Protein AF-A0A2E5VZW1-F1 (afdb_monomer_lite)

Sequence (247 aa):
MDTDFVSDLVRKLRDDPTNTVNVLKLCDALDRDLTTDEVLDSYLNSCMKNSSEDLRRTSMNGLSALGIPLVYKGVKFKSMMHAFQAQKLRYTDKFNGKEDELPNAMGTFANVDLDVVNHRGRTLSGVDIVKWDADKLAIMEDIMAELIFSNKSVYDKLLAAPDDLIEDLIQAPFWGLPENNMGILWTRYRNKITSNDLDMTWTADDWTTDDFMNVLTAATDSSHADAGDDFVGNARSKRLRSSRSSQ

Secondary structure (DSSP, 8-state):
--HHHHHHHHHHHHH-TT-HHHHHHHHHHHHH----HHHHHHHHHHHTTT--S---BTGGGT--TTT--EEETTEEESSHHHHHHHHGGGGBTTTTT-GGGHHHHHGGGTTS-HHHHHHHHHH-TTB-HHHHHHHHHHHHHHHHHHHHHH-HHHHHHHHHS-SS-B--S--STTTSTTT-HHHHHHHHHHHHHHTT-S-----TTS--HHHHHHHHHHHHHTTS-----------------------

Radius of gyration: 22.01 Å; chains: 1; bounding box: 44×48×78 Å

Structure (mmCIF, N/CA/C/O backbone):
data_AF-A0A2E5VZW1-F1
#
_entry.id   AF-A0A2E5VZW1-F1
#
loop_
_atom_site.group_PDB
_atom_site.id
_atom_site.type_symbol
_atom_site.label_atom_id
_atom_site.label_alt_id
_atom_site.label_comp_id
_atom_site.label_asym_id
_atom_site.label_entity_id
_atom_site.label_seq_id
_atom_site.pdbx_PDB_ins_code
_atom_site.Cartn_x
_atom_site.Cartn_y
_atom_site.Cartn_z
_atom_site.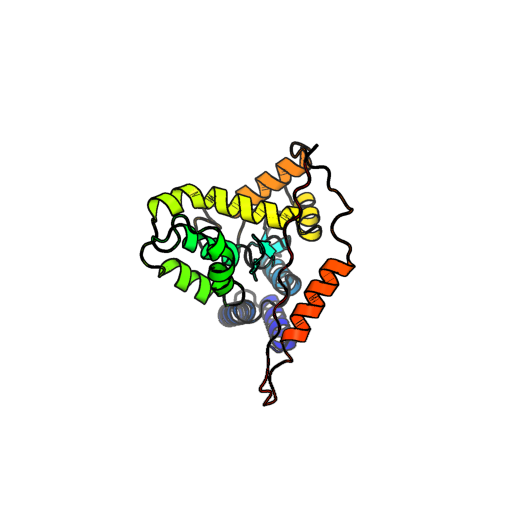occupancy
_atom_site.B_iso_or_equiv
_atom_site.auth_seq_id
_atom_site.auth_comp_id
_atom_site.auth_asym_id
_atom_site.auth_atom_id
_atom_site.pdbx_PDB_model_num
ATOM 1 N N . MET A 1 1 ? -10.855 -18.481 -9.597 1.00 50.50 1 MET A N 1
ATOM 2 C CA . MET A 1 1 ? -11.606 -18.311 -10.863 1.00 50.50 1 MET A CA 1
ATOM 3 C C . MET A 1 1 ? -10.907 -19.150 -11.937 1.00 50.50 1 MET A C 1
ATOM 5 O O . MET A 1 1 ? -9.870 -19.726 -11.633 1.00 50.50 1 MET A O 1
ATOM 9 N N . ASP A 1 2 ? -11.474 -19.314 -13.134 1.00 55.62 2 ASP A N 1
ATOM 10 C CA . ASP A 1 2 ? -10.856 -20.119 -14.201 1.00 55.62 2 ASP A CA 1
ATOM 11 C C . ASP A 1 2 ? -9.650 -19.353 -14.783 1.00 55.62 2 ASP A C 1
ATOM 13 O O . ASP A 1 2 ? -9.830 -18.287 -15.373 1.00 55.62 2 ASP A O 1
ATOM 17 N N . THR A 1 3 ? -8.416 -19.829 -14.588 1.00 54.22 3 THR A N 1
ATOM 18 C CA . THR A 1 3 ? -7.184 -19.179 -15.096 1.00 54.22 3 THR A CA 1
ATOM 19 C C . THR A 1 3 ? -7.207 -18.989 -16.616 1.00 54.22 3 THR A C 1
ATOM 21 O O . THR A 1 3 ? -6.586 -18.065 -17.154 1.00 54.22 3 THR A O 1
ATOM 24 N N . ASP A 1 4 ? -8.003 -19.809 -17.302 1.00 66.19 4 ASP A N 1
ATOM 25 C CA . ASP A 1 4 ? -8.245 -19.730 -18.738 1.00 66.19 4 ASP A CA 1
ATOM 26 C C . ASP A 1 4 ? -9.069 -18.488 -19.121 1.00 66.19 4 ASP A C 1
ATOM 28 O O . ASP A 1 4 ? -8.872 -17.925 -20.198 1.00 66.19 4 ASP A O 1
ATOM 32 N N . PHE A 1 5 ? -9.932 -17.987 -18.229 1.00 68.75 5 PHE A N 1
ATOM 33 C CA . PHE A 1 5 ? -10.751 -16.795 -18.473 1.00 68.75 5 PHE A CA 1
ATOM 34 C C . PHE A 1 5 ? -9.916 -15.511 -18.503 1.00 68.75 5 PHE A C 1
ATOM 36 O O . PHE A 1 5 ? -10.054 -14.702 -19.424 1.00 68.75 5 PHE A O 1
ATOM 43 N N . VAL A 1 6 ? -9.028 -15.331 -17.519 1.00 63.25 6 VAL A N 1
ATOM 44 C CA . VAL A 1 6 ? -8.150 -14.152 -17.442 1.00 63.25 6 VAL A CA 1
ATOM 45 C C . VAL A 1 6 ? -7.138 -14.175 -18.589 1.00 63.25 6 VAL A C 1
ATOM 47 O O . VAL A 1 6 ? -6.957 -13.169 -19.275 1.00 63.25 6 VAL A O 1
ATOM 50 N N . SER A 1 7 ? -6.559 -15.344 -18.876 1.00 63.00 7 SER A N 1
ATOM 51 C CA . SER A 1 7 ? -5.637 -15.535 -20.003 1.00 63.00 7 SER A CA 1
ATOM 52 C C . SER A 1 7 ? -6.294 -15.216 -21.354 1.00 63.00 7 SER A C 1
ATOM 54 O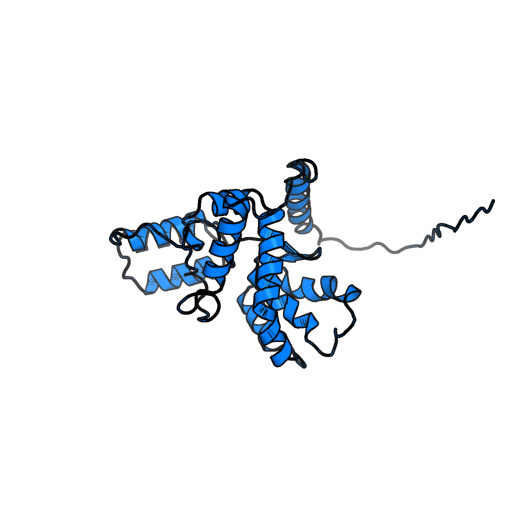 O . SER A 1 7 ? -5.688 -14.564 -22.210 1.00 63.00 7 SER A O 1
ATOM 56 N N . ASP A 1 8 ? -7.555 -15.612 -21.548 1.00 70.94 8 ASP A N 1
ATOM 57 C CA . ASP A 1 8 ? -8.307 -15.319 -22.770 1.00 70.94 8 ASP A CA 1
ATOM 58 C C . ASP A 1 8 ? -8.684 -13.830 -22.894 1.00 70.94 8 ASP A C 1
ATOM 60 O O . ASP A 1 8 ? -8.655 -13.273 -23.994 1.00 70.94 8 ASP A O 1
ATOM 64 N N . LEU A 1 9 ? -8.970 -13.153 -21.777 1.00 69.75 9 LEU A N 1
ATOM 65 C CA . LEU A 1 9 ? -9.183 -11.700 -21.728 1.00 69.75 9 LEU A CA 1
ATOM 66 C C . LEU A 1 9 ? -7.918 -10.917 -22.085 1.00 69.75 9 LEU A C 1
ATOM 68 O O . LEU A 1 9 ? -7.981 -10.014 -22.921 1.00 69.75 9 LEU A O 1
ATOM 72 N N . VAL A 1 10 ? -6.770 -11.297 -21.518 1.00 65.06 10 VAL A N 1
ATOM 73 C CA . VAL A 1 10 ? -5.467 -10.693 -21.843 1.00 65.06 10 VAL A CA 1
ATOM 74 C C . VAL A 1 10 ? -5.131 -10.895 -23.320 1.00 65.06 10 VAL A C 1
ATOM 76 O O . VAL A 1 10 ? -4.687 -9.960 -23.986 1.00 65.06 10 VAL A O 1
ATOM 79 N N . ARG A 1 11 ? -5.398 -12.084 -23.876 1.00 69.06 11 ARG A N 1
ATOM 80 C CA . ARG A 1 11 ? -5.222 -12.346 -25.311 1.00 69.06 11 ARG A CA 1
ATOM 81 C C . ARG A 1 11 ? -6.113 -11.447 -26.171 1.00 69.06 11 ARG A C 1
ATOM 83 O O . ARG A 1 11 ? -5.619 -10.817 -27.098 1.00 69.06 11 ARG A O 1
ATOM 90 N N . LYS A 1 12 ? -7.401 -11.333 -25.839 1.00 70.06 12 LYS A N 1
ATOM 91 C CA . LYS A 1 12 ? -8.352 -10.472 -26.566 1.00 70.06 12 LYS A CA 1
ATOM 92 C C . LYS A 1 12 ? -7.969 -8.994 -26.514 1.00 70.06 12 LYS A C 1
ATOM 94 O O . LYS A 1 12 ? -8.150 -8.289 -27.499 1.00 70.06 12 LYS A O 1
ATOM 99 N N . LEU A 1 13 ? -7.429 -8.533 -25.389 1.00 64.31 13 LEU A N 1
ATOM 100 C CA . LEU A 1 13 ? -6.958 -7.157 -25.229 1.00 64.31 13 LEU A CA 1
ATOM 101 C C . LEU A 1 13 ? -5.621 -6.892 -25.922 1.00 64.31 13 LEU A C 1
ATOM 103 O O . LEU A 1 13 ? -5.369 -5.769 -26.341 1.00 64.31 13 LEU A O 1
ATOM 107 N N . ARG A 1 14 ? -4.780 -7.915 -26.103 1.00 62.56 14 ARG A N 1
ATOM 108 C CA . ARG A 1 14 ? -3.589 -7.807 -26.955 1.00 62.56 14 ARG A CA 1
ATOM 109 C C . ARG A 1 14 ? -3.968 -7.548 -28.416 1.00 62.56 14 ARG A C 1
ATOM 111 O O . ARG A 1 14 ? -3.271 -6.791 -29.086 1.00 62.56 14 ARG A O 1
ATOM 118 N N . ASP A 1 15 ? -5.039 -8.181 -28.888 1.00 70.94 15 ASP A N 1
ATOM 119 C CA . ASP A 1 15 ? -5.503 -8.058 -30.273 1.00 70.94 15 ASP A CA 1
ATOM 120 C C . ASP A 1 15 ? -6.324 -6.773 -30.503 1.00 70.94 15 ASP A C 1
ATOM 122 O O . ASP A 1 15 ? -6.266 -6.194 -31.588 1.00 70.94 15 ASP A O 1
ATOM 126 N N . ASP A 1 16 ? -7.048 -6.293 -29.484 1.00 68.94 16 ASP A N 1
ATOM 127 C CA . ASP A 1 16 ? -7.774 -5.015 -29.493 1.00 68.94 16 ASP A CA 1
ATOM 128 C C . ASP A 1 16 ? -7.693 -4.312 -28.118 1.00 68.94 16 ASP A C 1
ATOM 130 O O . ASP A 1 16 ? -8.578 -4.475 -27.266 1.00 68.94 16 ASP A O 1
ATOM 134 N N . PRO A 1 17 ? -6.648 -3.495 -27.891 1.00 57.81 17 PRO A N 1
ATOM 135 C CA . PRO A 1 17 ? -6.415 -2.827 -26.608 1.00 57.81 17 PRO A CA 1
ATOM 136 C C . PRO A 1 17 ? -7.410 -1.698 -26.318 1.00 57.81 17 PRO A C 1
ATOM 138 O O . PRO A 1 17 ? -7.450 -1.182 -25.204 1.00 57.81 17 PRO A O 1
ATOM 141 N N . THR A 1 18 ? -8.227 -1.301 -27.299 1.00 68.25 18 THR A N 1
ATOM 142 C CA . THR A 1 18 ? -9.236 -0.242 -27.134 1.00 68.25 18 THR A CA 1
ATOM 143 C C . THR A 1 18 ? -10.599 -0.774 -26.696 1.00 68.25 18 THR A C 1
ATOM 145 O O . THR A 1 18 ? -11.519 0.004 -26.425 1.00 68.25 18 THR A O 1
ATOM 148 N N . ASN A 1 19 ? -10.736 -2.098 -26.585 1.00 75.19 19 ASN A N 1
ATOM 149 C CA . ASN A 1 19 ? -11.983 -2.756 -26.235 1.00 75.19 19 ASN A CA 1
ATOM 150 C C . ASN A 1 19 ? -12.329 -2.567 -24.751 1.00 75.19 19 ASN A C 1
ATOM 152 O O . ASN A 1 19 ? -12.078 -3.425 -23.904 1.00 75.19 19 ASN A O 1
ATOM 156 N N . THR A 1 20 ? -12.954 -1.434 -24.446 1.00 59.31 20 THR A N 1
ATOM 157 C CA . THR A 1 20 ? -13.357 -1.018 -23.094 1.00 59.31 20 THR A CA 1
ATOM 158 C C . THR A 1 20 ? -14.187 -2.064 -22.350 1.00 59.31 20 THR A C 1
ATOM 160 O O . THR A 1 20 ? -14.055 -2.186 -21.137 1.00 59.31 20 THR A O 1
ATOM 163 N N . VAL A 1 21 ? -14.985 -2.879 -23.048 1.00 73.62 21 VAL A N 1
ATOM 164 C CA . VAL A 1 21 ? -15.754 -3.972 -22.426 1.00 73.62 21 VAL A CA 1
ATOM 165 C C . VAL A 1 21 ? -14.834 -5.068 -21.887 1.00 73.62 21 VAL A C 1
ATOM 167 O O . VAL A 1 21 ? -15.067 -5.579 -20.794 1.00 73.62 21 VAL A O 1
ATOM 170 N N . ASN A 1 22 ? -13.793 -5.436 -22.632 1.00 69.69 22 ASN A N 1
ATOM 171 C CA . ASN A 1 22 ? -12.822 -6.427 -22.177 1.00 69.69 22 ASN A CA 1
ATOM 172 C C . ASN A 1 22 ? -11.879 -5.843 -21.118 1.00 69.69 22 ASN A C 1
ATOM 174 O O . ASN A 1 22 ? -11.547 -6.554 -20.177 1.00 69.69 22 ASN A O 1
ATOM 178 N N . VAL A 1 23 ? -11.525 -4.554 -21.207 1.00 63.41 23 VAL A N 1
ATOM 179 C CA . VAL A 1 23 ? -10.736 -3.863 -20.170 1.00 63.41 23 VAL A CA 1
ATOM 180 C C . VAL A 1 23 ? -11.476 -3.907 -18.836 1.00 63.41 23 VAL A C 1
ATOM 182 O O . VAL A 1 23 ? -10.915 -4.355 -17.844 1.00 63.41 23 VAL A O 1
ATOM 185 N N . LEU A 1 24 ? -12.760 -3.535 -18.824 1.00 67.31 24 LEU A N 1
ATOM 186 C CA . LEU A 1 24 ? -13.580 -3.565 -17.611 1.00 67.31 24 LEU A CA 1
ATOM 187 C C . LEU A 1 24 ? -13.738 -4.983 -17.055 1.00 67.31 24 LEU A C 1
ATOM 189 O O . LEU A 1 24 ? -13.659 -5.173 -15.850 1.00 67.31 24 LEU A O 1
ATOM 193 N N . LYS A 1 25 ? -13.902 -5.994 -17.918 1.00 69.62 25 LYS A N 1
ATOM 194 C CA . LYS A 1 25 ? -13.962 -7.401 -17.488 1.00 69.62 25 LYS A CA 1
ATOM 195 C C . LYS A 1 25 ? -12.641 -7.910 -16.916 1.00 69.62 25 LYS A C 1
ATOM 197 O O . LYS A 1 25 ? -12.675 -8.762 -16.036 1.00 69.62 25 LYS A O 1
ATOM 202 N N . LEU A 1 26 ? -11.507 -7.426 -17.423 1.00 65.31 26 LEU A N 1
ATOM 203 C CA . LEU A 1 26 ? -10.194 -7.755 -16.884 1.00 65.31 26 LEU A CA 1
ATOM 204 C C . LEU A 1 26 ? -9.975 -7.062 -15.535 1.00 65.31 26 LEU A C 1
ATOM 206 O O . LEU A 1 26 ? -9.545 -7.729 -14.605 1.00 65.31 26 LEU A O 1
ATOM 210 N N . CYS A 1 27 ? -10.331 -5.780 -15.401 1.00 59.44 27 CYS A N 1
ATOM 211 C CA . CYS A 1 27 ? -10.309 -5.073 -14.116 1.00 59.44 27 CYS A CA 1
ATOM 212 C C . CYS A 1 27 ? -11.179 -5.789 -13.075 1.00 59.44 27 CYS A C 1
ATOM 214 O O . CYS A 1 27 ? -10.674 -6.166 -12.028 1.00 59.44 27 CYS A O 1
ATOM 216 N N . ASP A 1 28 ? -12.430 -6.112 -13.415 1.00 64.69 28 ASP A N 1
ATOM 217 C CA . ASP A 1 28 ? -13.337 -6.876 -12.551 1.00 64.69 28 ASP A CA 1
ATOM 218 C C . ASP A 1 28 ? -12.788 -8.261 -12.167 1.00 64.69 28 ASP A C 1
ATOM 220 O O . ASP A 1 28 ? -13.121 -8.785 -11.105 1.00 64.69 28 ASP A O 1
ATOM 224 N N . ALA A 1 29 ? -12.013 -8.898 -13.050 1.00 63.50 29 ALA A N 1
ATOM 225 C CA . ALA A 1 29 ? -11.412 -10.200 -12.787 1.00 63.50 29 ALA A CA 1
ATOM 226 C C . ALA A 1 29 ? -10.175 -10.084 -11.884 1.00 63.50 29 ALA A C 1
ATOM 228 O O . ALA A 1 29 ? -10.050 -10.871 -10.952 1.00 63.50 29 ALA A O 1
ATOM 229 N N . LEU A 1 30 ? -9.319 -9.085 -12.117 1.00 60.91 30 LEU A N 1
ATOM 230 C CA . LEU A 1 30 ? -8.147 -8.768 -11.292 1.00 60.91 30 LEU A CA 1
ATOM 231 C C . LEU A 1 30 ? -8.543 -8.274 -9.892 1.00 60.91 30 LEU A C 1
ATOM 233 O O . LEU A 1 30 ? -7.876 -8.595 -8.914 1.00 60.91 30 LEU A O 1
ATOM 237 N N . ASP A 1 31 ? -9.657 -7.548 -9.781 1.00 56.41 31 ASP A N 1
ATOM 238 C CA . ASP A 1 31 ? -10.210 -7.102 -8.498 1.00 56.41 31 ASP A CA 1
ATOM 239 C C . ASP A 1 31 ? -10.777 -8.274 -7.676 1.00 56.41 31 ASP A C 1
ATOM 241 O O . ASP A 1 31 ? -10.814 -8.217 -6.446 1.00 56.41 31 ASP A O 1
ATOM 245 N N . ARG A 1 32 ? -11.222 -9.353 -8.340 1.00 59.75 32 ARG A N 1
ATOM 246 C CA . ARG A 1 32 ? -11.810 -10.543 -7.694 1.00 59.75 32 ARG A CA 1
ATOM 247 C C . ARG A 1 32 ? -10.816 -11.666 -7.438 1.00 59.75 32 ARG A C 1
ATOM 249 O O . ARG A 1 32 ? -11.043 -12.463 -6.531 1.00 59.75 32 ARG A O 1
ATOM 256 N N . ASP A 1 33 ? -9.768 -11.764 -8.243 1.00 57.66 33 ASP A N 1
ATOM 257 C CA . ASP A 1 33 ? -8.736 -12.783 -8.130 1.00 57.66 33 ASP A CA 1
ATOM 258 C C . ASP A 1 33 ? -7.388 -12.057 -8.131 1.00 57.66 33 ASP A C 1
ATOM 260 O O . ASP A 1 33 ? -6.914 -11.582 -9.161 1.00 57.66 33 ASP A O 1
ATOM 264 N N . LEU A 1 34 ? -6.755 -11.979 -6.956 1.00 52.81 34 LEU A N 1
ATOM 265 C CA . LEU A 1 34 ? -5.355 -11.564 -6.782 1.00 52.81 34 LEU A CA 1
ATOM 266 C C . LEU A 1 34 ? -4.410 -12.626 -7.389 1.00 52.81 34 LEU A C 1
ATOM 268 O O . LEU A 1 34 ? -3.463 -13.085 -6.751 1.00 52.81 34 LEU A O 1
ATOM 272 N N . THR A 1 35 ? -4.695 -13.104 -8.599 1.00 46.56 35 THR A N 1
ATOM 273 C CA . THR A 1 35 ? -3.905 -14.117 -9.290 1.00 46.56 35 THR A CA 1
ATOM 274 C C . THR A 1 35 ? -2.766 -13.441 -10.036 1.00 46.56 35 THR A C 1
ATOM 276 O O . THR A 1 35 ? -2.914 -13.024 -11.181 1.00 46.56 35 THR A O 1
ATOM 279 N N . THR A 1 36 ? -1.639 -13.388 -9.321 1.00 54.44 36 THR A N 1
ATOM 280 C CA . THR A 1 36 ? -0.238 -13.258 -9.758 1.00 54.44 36 THR A CA 1
ATOM 281 C C . THR A 1 36 ? 0.134 -12.041 -10.605 1.00 54.44 36 THR A C 1
ATOM 283 O O . THR A 1 36 ? -0.356 -11.867 -11.720 1.00 54.44 36 THR A O 1
ATOM 286 N N . ASP A 1 37 ? 1.123 -11.291 -10.100 1.00 54.91 37 ASP A N 1
ATOM 287 C CA . ASP A 1 37 ? 1.824 -10.186 -10.772 1.00 54.91 37 ASP A CA 1
ATOM 288 C C . ASP A 1 37 ? 2.086 -10.462 -12.266 1.00 54.91 37 ASP A C 1
ATOM 290 O O . ASP A 1 37 ? 1.849 -9.590 -13.090 1.00 54.91 37 ASP A O 1
ATOM 294 N N . GLU A 1 38 ? 2.445 -11.692 -12.659 1.00 56.56 38 GLU A N 1
ATOM 295 C CA . GLU A 1 38 ? 2.767 -12.048 -14.053 1.00 56.56 38 GLU A CA 1
ATOM 296 C C . GLU A 1 38 ? 1.653 -11.756 -15.074 1.00 56.56 38 GLU A C 1
ATOM 298 O O . GLU A 1 38 ? 1.931 -11.345 -16.206 1.00 56.56 38 GLU A O 1
ATOM 303 N N . VAL A 1 39 ? 0.385 -11.965 -14.711 1.00 56.69 39 VAL A N 1
ATOM 304 C CA . VAL A 1 39 ? -0.746 -11.755 -15.631 1.00 56.69 39 VAL A CA 1
ATOM 305 C C . VAL A 1 39 ? -1.032 -10.262 -15.792 1.00 56.69 39 VAL A C 1
ATOM 307 O O . VAL A 1 39 ? -1.275 -9.787 -16.908 1.00 56.69 39 VAL A O 1
ATOM 310 N N . LEU A 1 40 ? -0.937 -9.519 -14.688 1.00 58.16 40 LEU A N 1
ATOM 311 C CA . LEU A 1 40 ? -1.051 -8.065 -14.662 1.00 58.16 40 LEU A CA 1
ATOM 312 C C . LEU A 1 40 ? 0.103 -7.414 -15.437 1.00 58.16 40 LEU A C 1
ATOM 314 O O . LEU A 1 40 ? -0.131 -6.578 -16.311 1.00 58.16 40 LEU A O 1
ATOM 318 N N . ASP A 1 41 ? 1.326 -7.879 -15.205 1.00 60.78 41 ASP A N 1
ATOM 319 C CA . ASP A 1 41 ? 2.537 -7.441 -15.890 1.00 60.78 41 ASP A CA 1
ATOM 320 C C . ASP A 1 41 ? 2.461 -7.737 -17.388 1.00 60.78 41 ASP A C 1
ATOM 322 O O . ASP A 1 41 ? 2.786 -6.880 -18.212 1.00 60.78 41 ASP A O 1
ATOM 326 N N . SER A 1 42 ? 1.976 -8.916 -17.793 1.00 60.56 42 SER A N 1
ATOM 327 C CA . SER A 1 42 ? 1.783 -9.239 -19.213 1.00 60.56 42 SER A CA 1
ATOM 328 C C . SER A 1 42 ? 0.746 -8.329 -19.886 1.00 60.56 42 SER A C 1
ATOM 330 O O . SER A 1 42 ? 0.888 -8.027 -21.078 1.00 60.56 42 SER A O 1
ATOM 332 N N . TYR A 1 43 ? -0.301 -7.910 -19.173 1.00 58.78 43 TYR A N 1
ATOM 333 C CA . TYR A 1 43 ? -1.294 -6.972 -19.697 1.00 58.78 43 TYR A CA 1
ATOM 334 C C . TYR A 1 43 ? -0.713 -5.560 -19.832 1.00 58.78 43 TYR A C 1
ATOM 336 O O . TYR A 1 43 ? -0.758 -4.995 -20.930 1.00 58.78 43 TYR A O 1
ATOM 344 N N . LEU A 1 44 ? -0.081 -5.037 -18.775 1.00 58.50 44 LEU A N 1
ATOM 345 C CA . LEU A 1 44 ? 0.589 -3.732 -18.784 1.00 58.50 44 LEU A CA 1
ATOM 346 C C . LEU A 1 44 ? 1.636 -3.653 -19.906 1.00 58.50 44 LEU A C 1
ATOM 348 O O . LEU A 1 44 ? 1.635 -2.704 -20.692 1.00 58.50 44 LEU A O 1
ATOM 352 N N . ASN A 1 45 ? 2.442 -4.704 -20.077 1.00 61.41 45 ASN A N 1
ATOM 353 C CA . ASN A 1 45 ? 3.403 -4.826 -21.175 1.00 61.41 45 ASN A CA 1
ATOM 354 C C . ASN A 1 45 ? 2.746 -4.804 -22.567 1.00 61.41 45 ASN A C 1
ATOM 356 O O . ASN A 1 45 ? 3.332 -4.303 -23.529 1.00 61.41 45 ASN A O 1
ATOM 360 N N . SER A 1 46 ? 1.529 -5.340 -22.709 1.00 60.00 46 SER A N 1
ATOM 361 C CA . SER A 1 46 ? 0.814 -5.360 -23.991 1.00 60.00 46 SER A CA 1
ATOM 362 C C . SER A 1 46 ? 0.235 -3.995 -24.380 1.00 60.00 46 SER A C 1
ATOM 364 O O . SER A 1 46 ? 0.281 -3.637 -25.557 1.00 60.00 46 SER A O 1
ATOM 366 N N . CYS A 1 47 ? -0.221 -3.204 -23.403 1.00 51.38 47 CYS A N 1
ATOM 367 C CA . CYS A 1 47 ? -0.739 -1.849 -23.616 1.00 51.38 47 CYS A CA 1
ATOM 368 C C . CYS A 1 47 ? 0.362 -0.831 -23.965 1.00 51.38 47 CYS A C 1
ATOM 370 O O . CYS A 1 47 ? 0.081 0.202 -24.569 1.00 51.38 47 CYS A O 1
ATOM 372 N N . MET A 1 48 ? 1.614 -1.127 -23.606 1.00 56.25 48 MET A N 1
ATOM 373 C CA . MET A 1 48 ? 2.737 -0.185 -23.645 1.00 56.25 48 MET A CA 1
ATOM 374 C C . MET A 1 48 ? 3.685 -0.375 -24.839 1.00 56.25 48 MET A C 1
ATOM 376 O O . MET A 1 48 ? 4.683 0.333 -24.939 1.00 56.25 48 MET A O 1
ATOM 380 N N . LYS A 1 49 ? 3.369 -1.265 -25.796 1.00 50.66 49 LYS A N 1
ATOM 381 C CA . LYS A 1 49 ? 4.222 -1.588 -26.967 1.00 50.66 49 LYS A CA 1
ATOM 382 C C . LYS A 1 49 ? 4.634 -0.401 -27.861 1.00 50.66 49 LYS A C 1
ATOM 384 O O . LYS A 1 49 ? 5.442 -0.598 -28.762 1.00 50.66 49 LYS A O 1
ATOM 389 N N . ASN A 1 50 ? 4.124 0.807 -27.607 1.00 47.12 50 ASN A N 1
ATOM 390 C CA . ASN A 1 50 ? 4.449 2.030 -28.342 1.00 47.12 50 ASN A CA 1
ATOM 391 C C . ASN A 1 50 ? 5.029 3.172 -27.474 1.00 47.12 50 ASN A C 1
ATOM 393 O O . ASN A 1 50 ? 5.254 4.253 -28.016 1.00 47.12 50 ASN A O 1
ATOM 397 N N . SER A 1 51 ? 5.264 2.998 -26.164 1.00 47.59 51 SER A N 1
ATOM 398 C CA . SER A 1 51 ? 5.874 4.059 -25.341 1.00 47.59 51 SER A CA 1
ATOM 399 C C . SER A 1 51 ? 7.392 3.896 -25.282 1.00 47.59 51 SER A C 1
ATOM 401 O O . SER A 1 51 ? 7.898 2.943 -24.697 1.00 47.59 51 SER A O 1
ATOM 403 N N . SER A 1 52 ? 8.123 4.841 -25.867 1.00 44.72 52 SER A N 1
ATOM 404 C CA . SER A 1 52 ? 9.590 4.873 -25.921 1.00 44.72 52 SER A CA 1
ATOM 405 C C . SER A 1 52 ? 10.267 5.323 -24.616 1.00 44.72 52 SER A C 1
ATOM 407 O O . SER A 1 52 ? 11.385 5.827 -24.660 1.00 44.72 52 SER A O 1
ATOM 409 N N . GLU A 1 53 ? 9.601 5.199 -23.469 1.00 50.97 53 GLU A N 1
ATOM 410 C CA . GLU A 1 53 ? 10.188 5.491 -22.161 1.00 50.97 53 GLU A CA 1
ATOM 411 C C . GLU A 1 53 ? 10.204 4.209 -21.338 1.00 50.97 53 GLU A C 1
ATOM 413 O O . GLU A 1 53 ? 9.152 3.641 -21.035 1.00 50.97 53 GLU A O 1
ATOM 418 N N . ASP A 1 54 ? 11.414 3.755 -21.012 1.00 50.97 54 ASP A N 1
ATOM 419 C CA . ASP A 1 54 ? 11.659 2.630 -20.118 1.00 50.97 54 ASP A CA 1
ATOM 420 C C . ASP A 1 54 ? 10.803 2.759 -18.854 1.00 50.97 54 ASP A C 1
ATOM 422 O O . ASP A 1 54 ? 10.719 3.809 -18.212 1.00 50.97 54 ASP A O 1
ATOM 426 N N . LEU A 1 55 ? 10.100 1.678 -18.544 1.00 56.72 55 LEU A N 1
ATOM 427 C CA . LEU A 1 55 ? 8.914 1.677 -17.704 1.00 56.72 55 LEU A CA 1
ATOM 428 C C . LEU A 1 55 ? 9.234 1.879 -16.219 1.00 56.72 55 LEU A C 1
ATOM 430 O O . LEU A 1 55 ? 9.539 0.944 -15.487 1.00 56.72 55 LEU A O 1
ATOM 434 N N . ARG A 1 56 ? 9.102 3.125 -15.759 1.00 69.38 56 ARG A N 1
ATOM 435 C CA . ARG A 1 56 ? 9.319 3.591 -14.375 1.00 69.38 56 ARG A CA 1
ATOM 436 C C . ARG A 1 56 ? 8.192 3.224 -13.394 1.00 69.38 56 ARG A C 1
ATOM 438 O O . ARG A 1 56 ? 7.839 4.035 -12.549 1.00 69.38 56 ARG A O 1
ATOM 445 N N . ARG A 1 57 ? 7.549 2.060 -13.516 1.00 78.94 57 ARG A N 1
ATOM 446 C CA . ARG A 1 57 ? 6.285 1.757 -12.804 1.00 78.94 57 ARG A CA 1
ATOM 447 C C . ARG A 1 57 ? 6.472 0.734 -11.689 1.00 78.94 57 ARG A C 1
ATOM 449 O O . ARG A 1 57 ? 7.056 -0.318 -11.923 1.00 78.94 57 ARG A O 1
ATOM 456 N N . THR A 1 58 ? 5.964 1.009 -10.490 1.00 78.50 58 THR A N 1
ATOM 457 C CA . THR A 1 58 ? 6.070 0.098 -9.331 1.00 78.50 58 THR A CA 1
ATOM 458 C C . THR A 1 58 ? 5.380 -1.234 -9.601 1.00 78.50 58 THR A C 1
ATOM 460 O O . THR A 1 58 ? 5.936 -2.285 -9.294 1.00 78.50 58 THR A O 1
ATOM 463 N N . SER A 1 59 ? 4.208 -1.199 -10.234 1.00 76.19 59 SER A N 1
ATOM 464 C CA . SER A 1 59 ? 3.432 -2.369 -10.645 1.00 76.19 59 SER A CA 1
ATOM 465 C C . SER A 1 59 ? 4.246 -3.356 -11.471 1.00 76.19 59 SER A C 1
ATOM 467 O O . SER A 1 59 ? 4.381 -4.502 -11.072 1.00 76.19 59 SER A O 1
ATOM 469 N N . MET A 1 60 ? 4.898 -2.864 -12.522 1.00 72.62 60 MET A N 1
ATOM 470 C CA . MET A 1 60 ? 5.722 -3.660 -13.436 1.00 72.62 60 MET A CA 1
ATOM 471 C C . MET A 1 60 ? 6.990 -4.242 -12.810 1.00 72.62 60 MET A C 1
ATOM 473 O O . MET A 1 60 ? 7.599 -5.153 -13.362 1.00 72.62 60 MET A O 1
ATOM 477 N N . ASN A 1 61 ? 7.419 -3.688 -11.679 1.00 77.00 61 ASN A N 1
ATOM 478 C CA . ASN A 1 61 ? 8.523 -4.229 -10.895 1.00 77.00 61 ASN A CA 1
ATOM 479 C C . ASN A 1 61 ? 8.022 -5.221 -9.826 1.00 77.00 61 ASN A C 1
ATOM 481 O O . ASN A 1 61 ? 8.818 -5.726 -9.033 1.00 77.00 61 ASN A O 1
ATOM 485 N N . GLY A 1 62 ? 6.711 -5.486 -9.763 1.00 81.44 62 GLY A N 1
ATOM 486 C CA . GLY A 1 62 ? 6.068 -6.253 -8.700 1.00 81.44 62 GLY A CA 1
ATOM 487 C C . GLY A 1 62 ? 6.270 -5.612 -7.325 1.00 81.44 62 GLY A C 1
ATOM 488 O O . GLY A 1 62 ? 6.539 -6.325 -6.360 1.00 81.44 62 GLY A O 1
ATOM 489 N N . LEU A 1 63 ? 6.226 -4.274 -7.273 1.00 88.75 63 LEU A N 1
ATOM 490 C CA . LEU A 1 63 ? 6.381 -3.417 -6.088 1.00 88.75 63 LEU A CA 1
ATOM 491 C C . LEU A 1 63 ? 5.084 -2.665 -5.737 1.00 88.75 63 LEU A C 1
ATOM 493 O O . LEU A 1 63 ? 5.097 -1.728 -4.940 1.00 88.75 63 LEU A O 1
ATOM 497 N N . SER A 1 64 ? 3.944 -3.026 -6.330 1.00 86.44 64 SER A N 1
ATOM 498 C CA . SER A 1 64 ? 2.692 -2.329 -6.025 1.00 86.44 64 SER A CA 1
ATOM 499 C C . SER A 1 64 ? 2.247 -2.564 -4.581 1.00 86.44 64 SER A C 1
ATOM 501 O O . SER A 1 64 ? 2.168 -3.699 -4.102 1.00 86.44 64 SER A O 1
ATOM 503 N N . ALA A 1 65 ? 1.828 -1.487 -3.913 1.00 84.12 65 ALA A N 1
ATOM 504 C CA . ALA A 1 65 ? 1.268 -1.542 -2.561 1.00 84.12 65 ALA A CA 1
ATOM 505 C C . ALA A 1 65 ? -0.042 -2.339 -2.448 1.00 84.12 65 ALA A C 1
ATOM 507 O O . ALA A 1 65 ? -0.515 -2.607 -1.338 1.00 84.12 65 ALA A O 1
ATOM 508 N N . LEU A 1 66 ? -0.646 -2.683 -3.586 1.00 83.81 66 LEU A N 1
ATOM 509 C CA . LEU A 1 66 ? -1.888 -3.439 -3.672 1.00 83.81 66 LEU A CA 1
ATOM 510 C C . LEU A 1 66 ? -1.664 -4.952 -3.711 1.00 83.81 66 LEU A C 1
ATOM 512 O O . LEU A 1 66 ? -2.531 -5.680 -3.234 1.00 83.81 66 LEU A O 1
ATOM 516 N N . GLY A 1 67 ? -0.526 -5.406 -4.243 1.00 80.06 67 GLY A N 1
ATOM 517 C CA . GLY A 1 67 ? -0.303 -6.816 -4.585 1.00 80.06 67 GLY A CA 1
ATOM 518 C C . GLY A 1 67 ? 0.581 -7.593 -3.613 1.00 80.06 67 GLY A C 1
ATOM 519 O O . GLY A 1 67 ? 0.548 -8.820 -3.620 1.00 80.06 67 GLY A O 1
ATOM 520 N N . ILE A 1 68 ? 1.361 -6.912 -2.766 1.00 85.69 68 ILE A N 1
ATOM 521 C CA . ILE A 1 68 ? 2.369 -7.589 -1.943 1.00 85.69 68 ILE A CA 1
ATOM 522 C C . ILE A 1 68 ? 1.843 -7.874 -0.529 1.00 85.69 68 ILE A C 1
ATOM 524 O O . ILE A 1 68 ? 1.664 -6.925 0.245 1.00 85.69 68 ILE A O 1
ATOM 528 N N . PRO A 1 69 ? 1.645 -9.150 -0.145 1.00 88.75 69 PRO A N 1
ATOM 529 C CA . PRO A 1 69 ? 1.286 -9.503 1.220 1.00 88.75 69 PRO A CA 1
ATOM 530 C C . PRO A 1 69 ? 2.450 -9.238 2.178 1.00 88.75 69 PRO A C 1
ATOM 532 O O . PRO A 1 69 ? 3.619 -9.388 1.824 1.00 88.75 69 PRO A O 1
ATOM 535 N N . LEU A 1 70 ? 2.120 -8.890 3.419 1.00 92.69 70 LEU A N 1
ATOM 536 C CA . LEU A 1 70 ? 3.102 -8.593 4.460 1.00 92.69 70 LEU A CA 1
ATOM 537 C C . LEU A 1 70 ? 2.623 -9.049 5.834 1.00 92.69 70 LEU A C 1
ATOM 539 O O . LEU A 1 70 ? 1.421 -9.162 6.085 1.00 92.69 70 LEU A O 1
ATOM 543 N N . VAL A 1 71 ? 3.568 -9.249 6.745 1.00 92.62 71 VAL A N 1
ATOM 544 C CA . VAL A 1 71 ? 3.291 -9.319 8.179 1.00 92.62 71 VAL A CA 1
ATOM 545 C C . VAL A 1 71 ? 3.687 -7.977 8.774 1.00 92.62 71 VAL A C 1
ATOM 547 O O . VAL A 1 71 ? 4.801 -7.520 8.564 1.00 92.62 71 VAL A O 1
ATOM 550 N N . TYR A 1 72 ? 2.774 -7.332 9.491 1.00 93.25 72 TYR A N 1
ATOM 551 C CA . TYR A 1 72 ? 3.032 -6.047 10.130 1.00 93.25 72 TYR A CA 1
ATOM 552 C C . TYR A 1 72 ? 2.454 -6.055 11.542 1.00 93.25 72 TYR A C 1
ATOM 554 O O . TYR A 1 72 ? 1.272 -6.352 11.738 1.00 93.25 72 TYR A O 1
ATOM 562 N N . LYS A 1 73 ? 3.302 -5.767 12.540 1.00 89.56 73 LYS A N 1
ATOM 563 C CA . LYS A 1 73 ? 2.947 -5.802 13.974 1.00 89.56 73 LYS A CA 1
ATOM 564 C C . LYS A 1 73 ? 2.260 -7.113 14.390 1.00 89.56 73 LYS A C 1
ATOM 566 O O . LYS A 1 73 ? 1.264 -7.110 15.111 1.00 89.56 73 LYS A O 1
ATOM 571 N N . GLY A 1 74 ? 2.783 -8.238 13.895 1.00 89.25 74 GLY A N 1
ATOM 572 C CA . GLY A 1 74 ? 2.283 -9.585 14.191 1.00 89.25 74 GLY A CA 1
ATOM 573 C C . GLY A 1 74 ? 0.994 -9.985 13.463 1.00 89.25 74 GLY A C 1
ATOM 574 O O . GLY A 1 74 ? 0.471 -11.066 13.719 1.00 89.25 74 GLY A O 1
ATOM 575 N N . VAL A 1 75 ? 0.476 -9.152 12.554 1.00 92.81 75 VAL A N 1
ATOM 576 C CA . VAL A 1 75 ? -0.740 -9.437 11.778 1.00 92.81 75 VAL A CA 1
ATOM 577 C C . VAL A 1 75 ? -0.385 -9.601 10.304 1.00 92.81 75 VAL A C 1
ATOM 579 O O . VAL A 1 75 ? 0.309 -8.766 9.728 1.00 92.81 75 VAL A O 1
ATOM 582 N N . LYS A 1 76 ? -0.875 -10.674 9.677 1.00 91.44 76 LYS A N 1
ATOM 583 C CA . LYS A 1 76 ? -0.687 -10.938 8.245 1.00 91.44 76 LYS A CA 1
ATOM 584 C C . LYS A 1 76 ? -1.745 -10.201 7.431 1.00 91.44 76 LYS A C 1
ATOM 586 O O . LYS A 1 76 ? -2.928 -10.467 7.601 1.00 91.44 76 LYS A O 1
ATOM 591 N N . PHE A 1 77 ? -1.332 -9.323 6.529 1.00 93.00 77 PHE A N 1
ATOM 592 C CA . PHE A 1 77 ? -2.210 -8.557 5.648 1.00 93.00 77 PHE A CA 1
ATOM 593 C C . PHE A 1 77 ? -2.060 -9.003 4.195 1.00 93.00 77 PHE A C 1
ATOM 595 O O . PHE A 1 77 ? -0.957 -9.320 3.748 1.00 93.00 77 PHE A O 1
ATOM 602 N N . LYS A 1 78 ? -3.165 -8.956 3.440 1.00 90.31 78 LYS A N 1
ATOM 603 C CA . LYS A 1 78 ? -3.154 -9.180 1.985 1.00 90.31 78 LYS A CA 1
ATOM 604 C C . LYS A 1 78 ? -2.310 -8.154 1.224 1.00 90.31 78 LYS A C 1
ATOM 606 O O . LYS A 1 78 ? -1.736 -8.504 0.203 1.00 90.31 78 LYS A O 1
ATOM 611 N N . SER A 1 79 ? -2.238 -6.908 1.701 1.00 92.00 79 SER A N 1
ATOM 612 C CA . SER A 1 79 ? -1.392 -5.875 1.096 1.00 92.00 79 SER A CA 1
ATOM 613 C C . SER A 1 79 ? -1.033 -4.739 2.052 1.00 92.00 79 SER A C 1
ATOM 615 O O . SER A 1 79 ? -1.663 -4.585 3.106 1.00 92.00 79 SER A O 1
ATOM 617 N N . MET A 1 80 ? -0.067 -3.895 1.668 1.00 94.00 80 MET A N 1
ATOM 618 C CA . MET A 1 80 ? 0.310 -2.703 2.443 1.00 94.00 80 MET A CA 1
ATOM 619 C C . MET A 1 80 ? -0.886 -1.781 2.682 1.00 94.00 80 MET A C 1
ATOM 621 O O . MET A 1 80 ? -1.044 -1.245 3.777 1.00 94.00 80 MET A O 1
ATOM 625 N N . MET A 1 81 ? -1.791 -1.659 1.706 1.00 92.62 81 MET A N 1
ATOM 626 C CA . MET A 1 81 ? -2.997 -0.843 1.866 1.00 92.62 81 MET A CA 1
ATOM 627 C C . MET A 1 81 ? -3.971 -1.402 2.913 1.00 92.62 81 MET A C 1
ATOM 629 O O . MET A 1 81 ? -4.655 -0.619 3.577 1.00 92.62 81 MET A O 1
ATOM 633 N N . HIS A 1 82 ? -4.006 -2.723 3.125 1.00 94.75 82 HIS A N 1
ATOM 634 C CA . HIS A 1 82 ? -4.796 -3.315 4.210 1.00 94.75 82 HIS A CA 1
ATOM 635 C C . HIS A 1 82 ? -4.207 -2.941 5.572 1.00 94.75 82 HIS A C 1
ATOM 637 O O . HIS A 1 82 ? -4.931 -2.450 6.443 1.00 94.75 82 HIS A O 1
ATOM 643 N N . ALA A 1 83 ? -2.890 -3.117 5.731 1.00 96.25 83 ALA A N 1
ATOM 644 C CA . ALA A 1 83 ? -2.174 -2.732 6.945 1.00 96.25 83 ALA A CA 1
ATOM 645 C C . ALA A 1 83 ? -2.354 -1.233 7.238 1.00 96.25 83 ALA A C 1
ATOM 647 O O . ALA A 1 83 ? -2.667 -0.846 8.365 1.00 96.25 83 ALA A O 1
ATOM 648 N N . PHE A 1 84 ? -2.246 -0.401 6.202 1.00 95.75 84 PHE A N 1
ATOM 649 C CA . PHE A 1 84 ? -2.378 1.047 6.282 1.00 95.75 84 PHE A CA 1
ATOM 650 C C . PHE A 1 84 ? -3.773 1.489 6.740 1.00 95.75 84 PHE A C 1
ATOM 652 O O . PHE A 1 84 ? -3.891 2.258 7.693 1.00 95.75 84 PHE A O 1
ATOM 659 N N . GLN A 1 85 ? -4.852 0.980 6.134 1.00 94.62 85 GLN A N 1
ATOM 660 C CA . GLN A 1 85 ? -6.208 1.321 6.587 1.00 94.62 85 GLN A CA 1
ATOM 661 C C . GLN A 1 85 ? -6.475 0.828 8.013 1.00 94.62 85 GLN A C 1
ATOM 663 O O . GLN A 1 85 ? -7.153 1.514 8.778 1.00 94.62 85 GLN A O 1
ATOM 668 N N . ALA A 1 86 ? -5.913 -0.320 8.398 1.00 95.19 86 ALA A N 1
ATOM 669 C CA . ALA A 1 86 ? -6.038 -0.843 9.752 1.00 95.19 86 ALA A CA 1
ATOM 670 C C . ALA A 1 86 ? -5.364 0.065 10.803 1.00 95.19 86 ALA A C 1
ATOM 672 O O . ALA A 1 86 ? -5.842 0.134 11.936 1.00 95.19 86 ALA A O 1
ATOM 673 N N . GLN A 1 87 ? -4.320 0.828 10.438 1.00 94.94 87 GLN A N 1
ATOM 674 C CA . GLN A 1 87 ? -3.680 1.795 11.346 1.00 94.94 87 GLN A CA 1
ATOM 675 C C . GLN A 1 87 ? -4.617 2.918 11.795 1.00 94.94 87 GLN A C 1
ATOM 677 O O . GLN A 1 87 ? -4.427 3.448 12.889 1.00 94.94 87 GLN A O 1
ATOM 682 N N . LYS A 1 88 ? -5.676 3.231 11.037 1.00 93.69 88 LYS A N 1
ATOM 683 C CA . LYS A 1 88 ? -6.679 4.226 11.453 1.00 93.69 88 LYS A CA 1
ATOM 684 C C . LYS A 1 88 ? -7.349 3.891 12.781 1.00 93.69 88 LYS A C 1
ATOM 686 O O . LYS A 1 88 ? -7.800 4.804 13.465 1.00 93.69 88 LYS A O 1
ATOM 691 N N . LEU A 1 89 ? -7.380 2.616 13.182 1.00 93.19 89 LEU A N 1
ATOM 692 C CA . LEU A 1 89 ? -7.892 2.214 14.494 1.00 93.19 89 LEU A CA 1
ATOM 693 C C . LEU A 1 89 ? -7.169 2.933 15.641 1.00 93.19 89 LEU A C 1
ATOM 695 O O . LEU A 1 89 ? -7.842 3.347 16.581 1.00 93.19 89 LEU A O 1
ATOM 699 N N . ARG A 1 90 ? -5.850 3.172 15.531 1.00 91.50 90 ARG A N 1
ATOM 700 C CA . ARG A 1 90 ? -5.045 3.912 16.531 1.00 91.50 90 ARG A CA 1
ATOM 701 C C . ARG A 1 90 ? -5.558 5.323 16.799 1.00 91.50 90 ARG A C 1
ATOM 703 O O . ARG A 1 90 ? -5.334 5.871 17.872 1.00 91.50 90 ARG A O 1
ATOM 710 N N . TYR A 1 91 ? -6.217 5.902 15.805 1.00 91.50 91 TYR A N 1
ATOM 711 C CA . TYR A 1 91 ? -6.700 7.275 15.815 1.00 91.50 91 TYR A CA 1
ATOM 712 C C . TYR A 1 91 ? -8.158 7.365 16.251 1.00 91.50 91 TYR A C 1
ATOM 714 O O . TY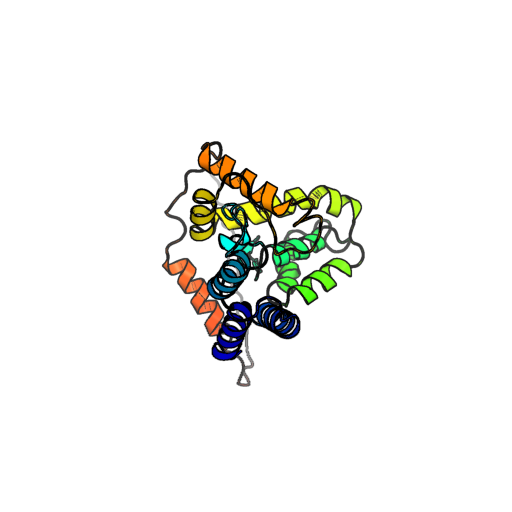R A 1 91 ? -8.703 8.461 16.293 1.00 91.50 91 TYR A O 1
ATOM 722 N N . THR A 1 92 ? -8.796 6.236 16.566 1.00 91.75 92 THR A N 1
ATOM 723 C CA . THR A 1 92 ? -10.140 6.236 17.141 1.00 91.75 92 THR A CA 1
ATOM 724 C C . THR A 1 92 ? -10.089 6.460 18.649 1.00 91.75 92 THR A C 1
ATOM 726 O O . THR A 1 92 ? -9.223 5.907 19.334 1.00 91.75 92 THR A O 1
ATOM 729 N N . ASP A 1 93 ? -11.086 7.158 19.193 1.00 86.75 93 ASP A N 1
ATOM 730 C CA . ASP A 1 93 ? -11.243 7.358 20.645 1.00 86.75 93 ASP A CA 1
ATOM 731 C C . ASP A 1 93 ? -11.190 6.043 21.445 1.00 86.75 93 ASP A C 1
ATOM 733 O O . ASP A 1 93 ? -10.723 5.998 22.582 1.00 86.75 93 ASP A O 1
ATOM 737 N N . LYS A 1 94 ? -11.648 4.943 20.833 1.00 82.31 94 LYS A N 1
ATOM 738 C CA . LYS A 1 94 ? -11.720 3.614 21.449 1.00 82.31 94 LYS A CA 1
ATOM 739 C C . LYS A 1 94 ? -10.347 3.006 21.757 1.00 82.31 94 LYS A C 1
ATOM 741 O O . LYS A 1 94 ? -10.246 2.229 22.707 1.00 82.31 94 LYS A O 1
ATOM 746 N N . PHE A 1 95 ? -9.330 3.313 20.955 1.00 78.31 95 PHE A N 1
ATOM 747 C CA . PHE A 1 95 ? -8.003 2.688 21.034 1.00 78.31 95 PHE A CA 1
ATOM 748 C C . PHE A 1 95 ? -6.902 3.644 21.495 1.00 78.31 95 PHE A C 1
ATOM 750 O O . PHE A 1 95 ? -5.748 3.231 21.611 1.00 78.31 95 PHE A O 1
ATOM 757 N N . ASN A 1 96 ? -7.247 4.891 21.821 1.00 70.69 96 ASN A N 1
ATOM 758 C CA . ASN A 1 96 ? -6.304 5.846 22.384 1.00 70.69 96 ASN A CA 1
ATOM 759 C C . ASN A 1 96 ? -5.700 5.295 23.696 1.00 70.69 96 ASN A C 1
ATOM 761 O O . ASN A 1 96 ? -6.391 5.174 24.708 1.00 70.69 96 ASN A O 1
ATOM 765 N N . GLY A 1 97 ? -4.419 4.911 23.661 1.00 66.38 97 GLY A N 1
ATOM 766 C CA . GLY A 1 97 ? -3.693 4.333 24.801 1.00 66.38 97 GLY A CA 1
ATOM 767 C C . GLY A 1 97 ? -3.847 2.818 25.006 1.00 66.38 97 GLY A C 1
ATOM 768 O O . GLY A 1 97 ? -3.402 2.313 26.033 1.00 66.38 97 GLY A O 1
ATOM 769 N N . LYS A 1 98 ? -4.445 2.082 24.057 1.00 80.94 98 LYS A N 1
ATOM 770 C CA . LYS A 1 98 ? -4.635 0.618 24.122 1.00 80.94 98 LYS A CA 1
ATOM 771 C C . LYS A 1 98 ? -3.837 -0.134 23.052 1.00 80.94 98 LYS A C 1
ATOM 773 O O . LYS A 1 98 ? -4.400 -0.891 22.261 1.00 80.94 98 LYS A O 1
ATOM 778 N N . GLU A 1 99 ? -2.526 0.085 23.016 1.00 80.81 99 GLU A N 1
ATOM 779 C CA . GLU A 1 99 ? -1.639 -0.522 22.008 1.00 80.81 99 GLU A CA 1
ATOM 780 C C . GLU A 1 99 ? -1.654 -2.061 22.047 1.00 80.81 99 GLU A C 1
ATOM 782 O O . GLU A 1 99 ? -1.629 -2.689 20.992 1.00 80.81 99 GLU A O 1
ATOM 787 N N . ASP A 1 100 ? -1.807 -2.673 23.225 1.00 83.69 100 ASP A N 1
ATOM 788 C CA . ASP A 1 100 ? -1.811 -4.139 23.374 1.00 83.69 100 ASP A CA 1
ATOM 789 C C . ASP A 1 100 ? -3.034 -4.818 22.725 1.00 83.69 100 ASP A C 1
ATOM 791 O O . ASP A 1 100 ? -2.966 -5.970 22.298 1.00 83.69 100 ASP A O 1
ATOM 795 N N . GLU A 1 101 ? -4.168 -4.115 22.617 1.00 86.62 101 GLU A N 1
ATOM 796 C CA . GLU A 1 101 ? -5.396 -4.639 21.992 1.00 86.62 101 GLU A CA 1
ATOM 797 C C . GLU A 1 101 ? -5.405 -4.436 20.464 1.00 86.62 101 GLU A C 1
ATOM 799 O O . GLU A 1 101 ? -6.237 -5.009 19.748 1.00 86.62 101 GLU A O 1
ATOM 804 N N . LEU A 1 102 ? -4.492 -3.608 19.952 1.00 87.31 102 LEU A N 1
ATOM 805 C CA . LEU A 1 102 ? -4.513 -3.137 18.576 1.00 87.31 102 LEU A CA 1
ATOM 806 C C . LEU A 1 102 ? -4.248 -4.244 17.540 1.00 87.31 102 LEU A C 1
ATOM 808 O O . LEU A 1 102 ? -5.004 -4.282 16.566 1.00 87.31 102 LEU A O 1
ATOM 812 N N . PRO A 1 103 ? -3.270 -5.164 17.701 1.00 89.12 103 PRO A N 1
ATOM 813 C CA . PRO A 1 103 ? -3.035 -6.219 16.710 1.00 89.12 103 PRO A CA 1
ATOM 814 C C . PRO A 1 103 ? -4.282 -7.075 16.460 1.00 89.12 103 PRO A C 1
ATOM 816 O O . PRO A 1 103 ? -4.660 -7.327 15.317 1.00 89.12 103 PRO A O 1
ATOM 819 N N . ASN A 1 104 ? -4.997 -7.441 17.527 1.00 88.88 104 ASN A N 1
ATOM 820 C CA . ASN A 1 104 ? -6.230 -8.215 17.411 1.00 88.88 104 ASN A CA 1
ATOM 821 C C . ASN A 1 104 ? -7.325 -7.434 16.659 1.00 88.88 104 ASN A C 1
ATOM 823 O O . ASN A 1 104 ? -7.984 -7.967 15.768 1.00 88.88 104 ASN A O 1
ATOM 827 N N . ALA A 1 105 ? -7.488 -6.143 16.961 1.00 90.56 105 ALA A N 1
ATOM 828 C CA . ALA A 1 105 ? -8.461 -5.294 16.274 1.00 90.56 105 ALA A CA 1
ATOM 829 C C . ALA A 1 105 ? -8.120 -5.098 14.786 1.00 90.56 105 ALA A C 1
ATOM 831 O O . ALA A 1 105 ? -9.001 -5.160 13.921 1.00 90.56 105 ALA A O 1
ATOM 832 N N . MET A 1 106 ? -6.838 -4.914 14.477 1.00 92.88 106 MET A N 1
ATOM 833 C CA . MET A 1 106 ? -6.333 -4.809 13.112 1.00 92.88 106 MET A CA 1
ATOM 834 C C . MET A 1 106 ? -6.540 -6.088 12.298 1.00 92.88 106 MET A C 1
ATOM 836 O O . MET A 1 106 ? -6.768 -6.001 11.092 1.00 92.88 106 MET A O 1
ATOM 840 N N . GLY A 1 107 ? -6.535 -7.259 12.943 1.00 91.06 107 GLY A N 1
ATOM 841 C CA . GLY A 1 107 ? -6.818 -8.544 12.299 1.00 91.06 107 GLY A CA 1
ATOM 842 C C . GLY A 1 107 ? -8.153 -8.574 11.547 1.00 91.06 107 GLY A C 1
ATOM 843 O O . GLY A 1 107 ? -8.285 -9.270 10.546 1.00 91.06 107 GLY A O 1
ATOM 844 N N . THR A 1 108 ? -9.124 -7.737 11.926 1.00 92.38 108 THR A N 1
ATOM 845 C CA . THR A 1 108 ? -10.395 -7.613 11.189 1.00 92.38 108 THR A CA 1
ATOM 846 C C . THR A 1 108 ? -10.242 -7.072 9.762 1.00 92.38 108 THR A C 1
ATOM 848 O O . THR A 1 108 ? -11.141 -7.261 8.942 1.00 92.38 108 THR A O 1
ATOM 851 N N . PHE A 1 109 ? -9.119 -6.424 9.446 1.00 93.75 109 PHE A N 1
ATOM 852 C CA . PHE A 1 109 ? -8.782 -5.888 8.124 1.00 93.75 109 PHE A CA 1
ATOM 853 C C . PHE A 1 109 ? -7.886 -6.829 7.308 1.00 93.75 109 PHE A C 1
ATOM 855 O O . PHE A 1 109 ? -7.707 -6.605 6.118 1.00 93.75 109 PHE A O 1
ATOM 862 N N . ALA A 1 110 ? -7.319 -7.865 7.928 1.00 89.81 110 ALA A N 1
ATOM 863 C CA . ALA A 1 110 ? -6.247 -8.681 7.366 1.00 89.81 110 ALA A CA 1
ATOM 864 C C . ALA A 1 110 ? -6.622 -9.431 6.081 1.00 89.81 110 ALA A C 1
ATOM 866 O O . ALA A 1 110 ? -5.842 -9.443 5.129 1.00 89.81 110 ALA A O 1
ATOM 867 N N . ASN A 1 111 ? -7.801 -10.062 6.071 1.00 87.50 111 ASN A N 1
ATOM 868 C CA . ASN A 1 111 ? -8.160 -11.078 5.078 1.00 87.50 111 ASN A CA 1
ATOM 869 C C . ASN A 1 111 ? -9.479 -10.790 4.335 1.00 87.50 111 ASN A C 1
ATOM 871 O O . ASN A 1 111 ? -10.116 -11.693 3.800 1.00 87.50 111 ASN A O 1
ATOM 875 N N . VAL A 1 112 ? -9.898 -9.528 4.314 1.00 88.19 112 VAL A N 1
ATOM 876 C CA . VAL A 1 112 ? -11.094 -9.041 3.604 1.00 88.19 112 VAL A CA 1
ATOM 877 C C . VAL A 1 112 ? -10.698 -8.326 2.315 1.00 88.19 112 VAL A C 1
ATOM 879 O O . VAL A 1 112 ? -9.524 -8.040 2.123 1.00 88.19 112 VAL A O 1
ATOM 882 N N . ASP A 1 113 ? -11.650 -8.068 1.424 1.00 87.69 113 ASP A N 1
ATOM 883 C CA . ASP A 1 113 ? -11.365 -7.376 0.163 1.00 87.69 113 ASP A CA 1
ATOM 884 C C . ASP A 1 113 ? -11.007 -5.907 0.393 1.00 87.69 113 ASP A C 1
ATOM 886 O O . ASP A 1 113 ? -11.534 -5.251 1.302 1.00 87.69 113 ASP A O 1
ATOM 890 N N . LEU A 1 114 ? -10.126 -5.371 -0.456 1.00 85.25 114 LEU A N 1
ATOM 891 C CA . LEU A 1 114 ? -9.579 -4.030 -0.271 1.00 85.25 114 LEU A CA 1
ATOM 892 C C . LEU A 1 114 ? -10.667 -2.947 -0.307 1.00 85.25 114 LEU A C 1
ATOM 894 O O . LEU A 1 114 ? -10.589 -1.978 0.446 1.00 85.25 114 LEU A O 1
ATOM 898 N N . ASP A 1 115 ? -11.720 -3.122 -1.103 1.00 86.69 115 ASP A N 1
ATOM 899 C CA . ASP A 1 115 ? -12.866 -2.207 -1.120 1.00 86.69 115 ASP A CA 1
ATOM 900 C C . ASP A 1 115 ? -13.608 -2.174 0.212 1.00 86.69 115 ASP A C 1
ATOM 902 O O . ASP A 1 115 ? -13.962 -1.100 0.713 1.00 86.69 115 ASP A O 1
ATOM 906 N N . VAL A 1 116 ? -13.784 -3.340 0.834 1.00 89.19 116 VAL A N 1
ATOM 907 C CA . VAL A 1 116 ? -14.383 -3.459 2.165 1.00 89.19 116 VAL A CA 1
ATOM 908 C C . VAL A 1 116 ? -13.478 -2.796 3.199 1.00 89.19 116 VAL A C 1
ATOM 910 O O . VAL A 1 116 ? -13.967 -2.068 4.063 1.00 89.19 116 VAL A O 1
ATOM 913 N N . VAL A 1 117 ? -12.163 -2.982 3.098 1.00 89.25 117 VAL A N 1
ATOM 914 C CA . VAL A 1 117 ? -11.173 -2.328 3.967 1.00 89.25 117 VAL A CA 1
ATOM 915 C C . VAL A 1 117 ? -11.201 -0.812 3.814 1.00 89.25 117 VAL A C 1
ATOM 917 O O . VAL A 1 117 ? -11.284 -0.095 4.812 1.00 89.25 117 VAL A O 1
ATOM 920 N N . ASN A 1 118 ? -11.198 -0.311 2.582 1.00 87.12 118 ASN A N 1
ATOM 921 C CA . ASN A 1 118 ? -11.279 1.112 2.276 1.00 87.12 118 ASN A CA 1
ATOM 922 C C . ASN A 1 118 ? -12.608 1.715 2.738 1.00 87.12 118 ASN A C 1
ATOM 924 O O . ASN A 1 118 ? -12.643 2.851 3.213 1.00 87.12 118 ASN A O 1
ATOM 928 N N . HIS A 1 119 ? -13.717 0.984 2.603 1.00 88.44 119 HIS A N 1
ATOM 929 C CA . HIS A 1 119 ? -15.004 1.402 3.146 1.00 88.44 119 HIS A CA 1
ATOM 930 C C . HIS A 1 119 ? -14.946 1.481 4.674 1.00 88.44 119 HIS A C 1
ATOM 932 O O . HIS A 1 119 ? -15.170 2.557 5.223 1.00 88.44 119 HIS A O 1
ATOM 938 N N . ARG A 1 120 ? -14.531 0.400 5.350 1.00 91.62 120 ARG A N 1
ATOM 939 C CA . ARG A 1 120 ? -14.381 0.352 6.814 1.00 91.62 120 ARG A CA 1
ATOM 940 C C . ARG A 1 120 ? -13.509 1.490 7.325 1.00 91.62 120 ARG A C 1
ATOM 942 O O . ARG A 1 120 ? -13.940 2.230 8.198 1.00 91.62 120 ARG A O 1
ATOM 949 N N . GLY A 1 121 ? -12.326 1.683 6.743 1.00 87.81 121 GLY A N 1
ATOM 950 C CA . GLY A 1 121 ? -11.395 2.743 7.125 1.00 87.81 121 GLY A CA 1
ATOM 951 C C . GLY A 1 121 ? -11.921 4.164 6.884 1.00 87.81 121 GLY A C 1
ATOM 952 O O . GLY A 1 121 ? -11.407 5.104 7.485 1.00 87.81 121 GLY A O 1
ATOM 953 N N . ARG A 1 122 ? -12.922 4.361 6.016 1.00 87.12 122 ARG A N 1
ATOM 954 C CA . ARG A 1 122 ? -13.614 5.653 5.838 1.00 87.12 122 ARG A CA 1
ATOM 955 C C . ARG A 1 122 ? -14.767 5.844 6.820 1.00 87.12 122 ARG A C 1
ATOM 957 O O . ARG A 1 122 ? -15.053 6.976 7.186 1.00 87.12 122 ARG A O 1
ATOM 964 N N . THR A 1 123 ? -15.424 4.762 7.229 1.00 89.50 123 THR A N 1
ATOM 965 C CA . THR A 1 123 ? -16.604 4.798 8.105 1.00 89.50 123 THR A CA 1
ATOM 966 C C . THR A 1 123 ? -16.282 4.570 9.581 1.00 89.50 123 THR A C 1
ATOM 968 O O . THR A 1 123 ? -17.203 4.520 10.395 1.00 89.50 123 THR A O 1
ATOM 971 N N . LEU A 1 124 ? -15.007 4.396 9.948 1.00 89.81 124 LEU A N 1
ATOM 972 C CA . LEU A 1 124 ? -14.594 4.323 11.348 1.00 89.81 124 LEU A CA 1
ATOM 973 C C . LEU A 1 124 ? -15.034 5.601 12.079 1.00 89.81 124 LEU A C 1
ATOM 975 O O . LEU A 1 124 ? -14.642 6.710 11.725 1.00 89.81 124 LEU A O 1
ATOM 979 N N . SER A 1 125 ? -15.864 5.436 13.107 1.00 89.00 125 SER A N 1
ATOM 980 C CA . SER A 1 125 ? -16.355 6.538 13.933 1.00 89.00 125 SER A CA 1
ATOM 981 C C . SER A 1 125 ? -15.299 7.003 14.935 1.00 89.00 125 SER A C 1
ATOM 983 O O . SER A 1 125 ? -14.601 6.170 15.516 1.00 89.00 125 SER A O 1
ATOM 985 N N . GLY A 1 126 ? -15.257 8.310 15.206 1.00 88.25 126 GLY A N 1
ATOM 986 C CA . GLY A 1 126 ? -14.394 8.886 16.245 1.00 88.25 126 GLY A CA 1
ATOM 987 C C . GLY A 1 126 ? -12.909 8.886 15.888 1.00 88.25 126 GLY A C 1
ATOM 988 O O . GLY A 1 126 ? -12.080 8.848 16.787 1.00 88.25 126 GLY A O 1
ATOM 989 N N . VAL A 1 127 ? -12.568 8.861 14.594 1.00 92.06 127 VAL A N 1
ATOM 990 C CA . VAL A 1 127 ? -11.184 9.009 14.125 1.00 92.06 127 VAL A CA 1
ATOM 991 C C . VAL A 1 127 ? -10.771 10.479 14.212 1.00 92.06 127 VAL A C 1
ATOM 993 O O . VAL A 1 127 ? -11.426 11.337 13.619 1.00 92.06 127 VAL A O 1
ATOM 996 N N . ASP A 1 128 ? -9.651 10.764 14.875 1.00 92.25 128 ASP A N 1
ATOM 997 C CA . ASP A 1 128 ? -8.963 12.052 14.774 1.00 92.25 128 ASP A CA 1
ATOM 998 C C . ASP A 1 128 ? -8.296 12.177 13.394 1.00 92.25 128 ASP A C 1
ATOM 1000 O O . ASP A 1 128 ? -7.170 11.725 13.165 1.00 92.25 128 ASP A O 1
ATOM 1004 N N . ILE A 1 129 ? -9.032 12.770 12.450 1.00 90.19 129 ILE A N 1
ATOM 1005 C CA . ILE A 1 129 ? -8.592 12.940 11.060 1.00 90.19 129 ILE A CA 1
ATOM 1006 C C . ILE A 1 129 ? -7.391 13.879 10.953 1.00 90.19 129 ILE A C 1
ATOM 1008 O O . ILE A 1 129 ? -6.536 13.652 10.104 1.00 90.19 129 ILE A O 1
ATOM 1012 N N . VAL A 1 130 ? -7.289 14.892 11.818 1.00 90.75 130 VAL A N 1
ATOM 1013 C CA . VAL A 1 130 ? -6.179 15.856 11.772 1.00 90.75 130 VAL A CA 1
ATOM 1014 C C . VAL A 1 130 ? -4.871 15.147 12.098 1.00 90.75 130 VAL A C 1
ATOM 1016 O O . VAL A 1 130 ? -3.893 15.276 11.361 1.00 90.75 130 VAL A O 1
ATOM 1019 N N . LYS A 1 131 ? -4.866 14.353 13.171 1.00 92.62 131 LYS A N 1
ATOM 1020 C CA . LYS A 1 131 ? -3.689 13.578 13.559 1.00 92.62 131 LYS A CA 1
ATOM 1021 C C . LYS A 1 131 ? -3.384 12.466 12.550 1.00 92.62 131 LYS A C 1
ATOM 1023 O O . LYS A 1 131 ? -2.230 12.268 12.187 1.00 92.62 131 LYS A O 1
ATOM 1028 N N . TRP A 1 132 ? -4.414 11.785 12.044 1.00 92.50 132 TRP A N 1
ATOM 1029 C CA . TRP A 1 132 ? -4.257 10.781 10.988 1.00 92.50 132 TRP A CA 1
ATOM 1030 C C . TRP A 1 132 ? -3.607 11.358 9.723 1.00 92.50 132 TRP A C 1
ATOM 1032 O O . TRP A 1 132 ? -2.667 10.771 9.189 1.00 92.50 132 TRP A O 1
ATOM 1042 N N . ASP A 1 133 ? -4.083 12.508 9.241 1.00 90.88 133 ASP A N 1
ATOM 1043 C CA . ASP A 1 133 ? -3.543 13.137 8.036 1.00 90.88 133 ASP A CA 1
ATOM 1044 C C . ASP A 1 133 ? -2.112 13.647 8.228 1.00 90.88 133 ASP A C 1
ATOM 1046 O O . ASP A 1 133 ? -1.349 13.641 7.260 1.00 90.88 133 ASP A O 1
ATOM 1050 N N . ALA A 1 134 ? -1.735 14.038 9.449 1.00 90.88 134 ALA A N 1
ATOM 1051 C CA . ALA A 1 134 ? -0.361 14.405 9.783 1.00 90.88 134 ALA A CA 1
ATOM 1052 C C . ALA A 1 134 ? 0.590 13.193 9.776 1.00 90.88 134 ALA A C 1
ATOM 1054 O O . ALA A 1 134 ? 1.721 13.302 9.304 1.00 90.88 134 ALA A O 1
ATOM 1055 N N . ASP A 1 135 ? 0.124 12.031 10.243 1.00 93.44 135 ASP A N 1
ATOM 1056 C CA . ASP A 1 135 ? 0.976 10.855 10.461 1.00 93.44 135 ASP A CA 1
ATOM 1057 C C . ASP A 1 135 ? 0.998 9.869 9.275 1.00 93.44 135 ASP A C 1
ATOM 1059 O O . ASP A 1 135 ? 1.889 9.021 9.189 1.00 93.44 135 ASP A O 1
ATOM 1063 N N . LYS A 1 136 ? 0.042 9.950 8.337 1.00 93.69 136 LYS A N 1
ATOM 1064 C CA . LYS A 1 136 ? -0.163 8.921 7.294 1.00 93.69 136 LYS A CA 1
ATOM 1065 C C . LYS A 1 136 ? 1.066 8.593 6.442 1.00 93.69 136 LYS A C 1
ATOM 1067 O O . LYS A 1 136 ? 1.235 7.439 6.057 1.00 93.69 136 LYS A O 1
ATOM 1072 N N . LEU A 1 137 ? 1.921 9.573 6.139 1.00 93.12 137 LEU A N 1
ATOM 1073 C CA . LEU A 1 137 ? 3.153 9.325 5.379 1.00 93.12 137 LEU A CA 1
ATOM 1074 C C . LEU A 1 137 ? 4.161 8.518 6.200 1.00 93.12 137 LEU A C 1
ATOM 1076 O O . LEU A 1 137 ? 4.695 7.538 5.694 1.00 93.12 137 LEU A O 1
ATOM 1080 N N . ALA A 1 138 ? 4.368 8.892 7.465 1.00 93.62 138 ALA A N 1
ATOM 1081 C CA . ALA A 1 138 ? 5.267 8.179 8.368 1.00 93.62 138 ALA A CA 1
ATOM 1082 C C . ALA A 1 138 ? 4.781 6.746 8.625 1.00 93.62 138 ALA A C 1
ATOM 1084 O O . ALA A 1 138 ? 5.579 5.817 8.655 1.00 93.62 138 ALA A O 1
ATOM 1085 N N . ILE A 1 139 ? 3.464 6.555 8.738 1.00 95.06 139 ILE A N 1
ATOM 1086 C CA . ILE A 1 139 ? 2.860 5.225 8.864 1.00 95.06 139 ILE A CA 1
ATOM 1087 C C . ILE A 1 139 ? 3.127 4.366 7.626 1.00 95.06 139 ILE A C 1
ATOM 1089 O O . ILE A 1 139 ? 3.473 3.196 7.762 1.00 95.06 139 ILE A O 1
ATOM 1093 N N . MET A 1 140 ? 2.932 4.913 6.423 1.00 95.81 140 MET A N 1
ATOM 1094 C CA . MET A 1 140 ? 3.198 4.153 5.202 1.00 95.81 140 MET A CA 1
ATOM 1095 C C . MET A 1 140 ? 4.688 3.827 5.070 1.00 95.81 140 MET A C 1
ATOM 1097 O O . MET A 1 140 ? 5.028 2.708 4.709 1.00 95.81 140 MET A O 1
ATOM 1101 N N . GLU A 1 141 ? 5.568 4.771 5.413 1.00 93.50 141 GLU A N 1
ATOM 1102 C CA . GLU A 1 141 ? 7.017 4.548 5.436 1.00 93.50 141 GLU A CA 1
ATOM 1103 C C . GLU A 1 141 ? 7.391 3.408 6.404 1.00 93.50 141 GLU A C 1
ATOM 1105 O O . GLU A 1 141 ? 8.113 2.499 6.010 1.00 93.50 141 GLU A O 1
ATOM 1110 N N . ASP A 1 142 ? 6.821 3.375 7.613 1.00 94.56 142 ASP A N 1
ATOM 1111 C CA . ASP A 1 142 ? 7.013 2.287 8.590 1.00 94.56 142 ASP A CA 1
ATOM 1112 C C . ASP A 1 142 ? 6.536 0.918 8.061 1.00 94.56 142 ASP A C 1
ATOM 1114 O O . ASP A 1 142 ? 7.241 -0.084 8.164 1.00 94.56 142 ASP A O 1
ATOM 1118 N N . ILE A 1 143 ? 5.364 0.873 7.419 1.00 96.06 143 ILE A N 1
ATOM 1119 C CA . ILE A 1 143 ? 4.829 -0.346 6.790 1.00 96.06 143 ILE A CA 1
ATOM 1120 C C . ILE A 1 143 ? 5.736 -0.832 5.651 1.00 96.06 143 ILE A C 1
ATOM 1122 O O . ILE A 1 143 ? 5.997 -2.031 5.531 1.00 96.06 143 ILE A O 1
ATOM 1126 N N . MET A 1 144 ? 6.213 0.088 4.811 1.00 94.62 144 MET A N 1
ATOM 1127 C CA . MET A 1 144 ? 7.120 -0.225 3.708 1.00 94.62 144 MET A CA 1
ATOM 1128 C C . MET A 1 144 ? 8.469 -0.727 4.215 1.00 94.62 144 MET A C 1
ATOM 1130 O O . MET A 1 144 ? 8.998 -1.676 3.644 1.00 94.62 144 MET A O 1
ATOM 1134 N N . ALA A 1 145 ? 9.003 -0.133 5.287 1.00 91.69 145 ALA A N 1
ATOM 1135 C CA . ALA A 1 145 ? 10.219 -0.608 5.937 1.00 91.69 145 ALA A CA 1
ATOM 1136 C C . ALA A 1 145 ? 10.071 -2.079 6.332 1.00 91.69 145 ALA A C 1
ATOM 1138 O O . ALA A 1 145 ? 10.867 -2.914 5.908 1.00 91.69 145 ALA A O 1
ATOM 1139 N N . GLU A 1 146 ? 9.012 -2.396 7.080 1.00 92.56 146 GLU A N 1
ATOM 1140 C CA . GLU A 1 146 ? 8.739 -3.759 7.530 1.00 92.56 146 GLU A CA 1
ATOM 1141 C C . GLU A 1 146 ? 8.656 -4.722 6.341 1.00 92.56 146 GLU A C 1
ATOM 1143 O O . GLU A 1 146 ? 9.278 -5.783 6.355 1.00 92.56 146 GLU A O 1
ATOM 1148 N N . LEU A 1 147 ? 7.944 -4.342 5.272 1.00 93.62 147 LEU A N 1
ATOM 1149 C CA . LEU A 1 147 ? 7.840 -5.169 4.073 1.00 93.62 147 LEU A CA 1
ATOM 1150 C C . LEU A 1 147 ? 9.204 -5.397 3.408 1.00 93.62 147 LEU A C 1
ATOM 1152 O O . LEU A 1 147 ? 9.542 -6.533 3.088 1.00 93.62 147 LEU A O 1
ATOM 1156 N N . ILE A 1 148 ? 9.978 -4.335 3.181 1.00 91.38 148 ILE A N 1
ATOM 1157 C CA . ILE A 1 148 ? 11.276 -4.413 2.499 1.00 91.38 148 ILE A CA 1
ATOM 1158 C C . ILE A 1 148 ? 12.242 -5.295 3.290 1.00 91.38 148 ILE A C 1
ATOM 1160 O O . ILE A 1 148 ? 12.924 -6.135 2.708 1.00 91.38 148 ILE A O 1
ATOM 1164 N N . PHE A 1 149 ? 12.292 -5.124 4.611 1.00 85.44 149 PHE A N 1
ATOM 1165 C CA . PHE A 1 149 ? 13.262 -5.824 5.450 1.00 85.44 149 PHE A CA 1
ATOM 1166 C C . PHE A 1 149 ? 12.835 -7.247 5.821 1.00 85.44 149 PHE A C 1
ATOM 1168 O O . PHE A 1 149 ? 13.698 -8.072 6.106 1.00 85.44 149 PHE A O 1
ATOM 1175 N N . SER A 1 150 ? 11.540 -7.569 5.748 1.00 85.25 150 SER A N 1
ATOM 1176 C CA . SER A 1 150 ? 11.042 -8.940 5.933 1.00 85.25 150 SER A CA 1
ATOM 1177 C C . SER A 1 150 ? 10.944 -9.748 4.633 1.00 85.25 150 SER A C 1
ATOM 1179 O O . SER A 1 150 ? 10.832 -10.972 4.685 1.00 85.25 150 SER A O 1
ATOM 1181 N N . ASN A 1 151 ? 10.997 -9.106 3.458 1.00 87.25 151 ASN A N 1
ATOM 1182 C CA . ASN A 1 151 ? 10.816 -9.770 2.168 1.00 87.25 151 ASN A CA 1
ATOM 1183 C C . ASN A 1 151 ? 11.998 -9.527 1.220 1.00 87.25 151 ASN A C 1
ATOM 1185 O O . ASN A 1 151 ? 12.056 -8.536 0.490 1.00 87.25 151 ASN A O 1
ATOM 1189 N N . LYS A 1 152 ? 12.908 -10.509 1.156 1.00 85.62 152 LYS A N 1
ATOM 1190 C CA . LYS A 1 152 ? 14.089 -10.459 0.284 1.00 85.62 152 LYS A CA 1
ATOM 1191 C C . LYS A 1 152 ? 13.748 -10.237 -1.194 1.00 85.62 152 LYS A C 1
ATOM 1193 O O . LYS A 1 152 ? 14.467 -9.514 -1.872 1.00 85.62 152 LYS A O 1
ATOM 1198 N N . SER A 1 153 ? 12.654 -10.812 -1.697 1.00 87.12 153 SER A N 1
ATOM 1199 C CA . SER A 1 153 ? 12.260 -10.615 -3.098 1.00 87.12 153 SER A CA 1
ATOM 1200 C C . SER A 1 153 ? 11.899 -9.156 -3.384 1.00 87.12 153 SER A C 1
ATOM 1202 O O . SER A 1 153 ? 12.296 -8.628 -4.420 1.00 87.12 153 SER A O 1
ATOM 1204 N N . VAL A 1 154 ? 11.201 -8.488 -2.459 1.00 90.44 154 VAL A N 1
ATOM 1205 C CA . VAL A 1 154 ? 10.885 -7.054 -2.568 1.00 90.44 154 VAL A CA 1
ATOM 1206 C C . VAL A 1 154 ? 12.153 -6.215 -2.483 1.00 90.44 154 VAL A C 1
ATOM 1208 O O . VAL A 1 154 ? 12.330 -5.313 -3.297 1.00 90.44 154 VAL A O 1
ATOM 1211 N N . TYR A 1 155 ? 13.050 -6.531 -1.546 1.00 89.38 155 TYR A N 1
ATOM 1212 C CA . TYR A 1 155 ? 14.347 -5.865 -1.432 1.00 89.38 155 TYR A CA 1
ATOM 1213 C C . TYR A 1 155 ? 15.150 -5.955 -2.740 1.00 89.38 155 TYR A C 1
ATOM 1215 O O . TYR A 1 155 ? 15.593 -4.935 -3.265 1.00 89.38 155 TYR A O 1
ATOM 1223 N N . ASP A 1 156 ? 15.288 -7.160 -3.301 1.00 84.62 156 ASP A N 1
ATOM 1224 C CA . ASP A 1 156 ? 16.053 -7.397 -4.528 1.00 84.62 156 ASP A CA 1
ATOM 1225 C C . ASP A 1 156 ? 15.402 -6.695 -5.740 1.00 84.62 156 ASP A C 1
ATOM 1227 O O . ASP A 1 156 ? 16.100 -6.058 -6.532 1.00 84.62 156 ASP A O 1
ATOM 1231 N N . LYS A 1 157 ? 14.063 -6.741 -5.856 1.00 89.25 157 LYS A N 1
ATOM 1232 C CA . LYS A 1 157 ? 13.297 -6.000 -6.879 1.00 89.25 157 LYS A CA 1
ATOM 1233 C C . LYS A 1 157 ? 13.509 -4.492 -6.760 1.00 89.25 157 LYS A C 1
ATOM 1235 O O . LYS A 1 157 ? 13.724 -3.825 -7.767 1.00 89.25 157 LYS A O 1
ATOM 1240 N N . LEU A 1 158 ? 13.476 -3.953 -5.541 1.00 90.25 158 LEU A N 1
ATOM 1241 C CA . LEU A 1 158 ? 13.670 -2.528 -5.290 1.00 90.25 158 LEU A CA 1
ATOM 1242 C C . LEU A 1 158 ? 15.099 -2.077 -5.608 1.00 90.25 158 LEU A C 1
ATOM 1244 O O . LEU A 1 158 ? 15.284 -1.003 -6.174 1.00 90.25 158 LEU A O 1
ATOM 1248 N N . LEU A 1 159 ? 16.102 -2.896 -5.288 1.00 87.50 159 LEU A N 1
ATOM 1249 C CA . LEU A 1 159 ? 17.500 -2.622 -5.621 1.00 87.50 159 LEU A CA 1
ATOM 1250 C C . LEU A 1 159 ? 17.735 -2.597 -7.141 1.00 87.50 159 LEU A C 1
ATOM 1252 O O . LEU A 1 159 ? 18.498 -1.767 -7.633 1.00 87.50 159 LEU A O 1
ATOM 1256 N N . ALA A 1 160 ? 17.068 -3.488 -7.879 1.00 85.12 160 ALA A N 1
ATOM 1257 C CA . ALA A 1 160 ? 17.141 -3.562 -9.338 1.00 85.12 160 ALA A CA 1
ATOM 1258 C C . ALA A 1 160 ? 16.294 -2.495 -10.058 1.00 85.12 160 ALA A C 1
ATOM 1260 O O . ALA A 1 160 ? 16.457 -2.292 -11.263 1.00 85.12 160 ALA A O 1
ATOM 1261 N N . ALA A 1 161 ? 15.391 -1.825 -9.341 1.00 86.88 161 ALA A N 1
ATOM 1262 C CA . ALA A 1 161 ? 14.485 -0.834 -9.899 1.00 86.88 161 ALA A CA 1
ATOM 1263 C C . ALA A 1 161 ? 15.228 0.426 -10.406 1.00 86.88 161 ALA A C 1
ATOM 1265 O O . ALA A 1 161 ? 16.354 0.709 -9.975 1.00 86.88 161 ALA A O 1
ATOM 1266 N N . PRO A 1 162 ? 14.623 1.220 -11.310 1.00 85.69 162 PRO A N 1
ATOM 1267 C CA . PRO A 1 162 ? 15.160 2.522 -11.711 1.00 85.69 162 PRO A CA 1
ATOM 1268 C C . PRO A 1 162 ? 15.135 3.550 -10.565 1.00 85.69 162 PRO A C 1
ATOM 1270 O O . PRO A 1 162 ? 14.466 3.357 -9.551 1.00 85.69 162 PRO A O 1
ATOM 1273 N N . ASP A 1 163 ? 15.856 4.663 -10.744 1.00 81.00 163 ASP A N 1
ATOM 1274 C CA . ASP A 1 163 ? 15.958 5.733 -9.737 1.00 81.00 163 ASP A CA 1
ATOM 1275 C C . ASP A 1 163 ? 14.592 6.379 -9.436 1.00 81.00 163 ASP A C 1
ATOM 1277 O O . ASP A 1 163 ? 14.260 6.624 -8.278 1.00 81.00 163 ASP A O 1
ATOM 1281 N N . ASP A 1 164 ? 13.768 6.593 -10.464 1.00 85.75 164 ASP A N 1
ATOM 1282 C CA . ASP A 1 164 ? 12.444 7.204 -10.338 1.00 85.75 164 ASP A CA 1
ATOM 1283 C C . ASP A 1 164 ? 11.350 6.150 -10.506 1.00 85.75 164 ASP A C 1
ATOM 1285 O O . ASP A 1 164 ? 11.219 5.554 -11.579 1.00 85.75 164 ASP A O 1
ATOM 1289 N N . LEU A 1 165 ? 10.535 5.957 -9.468 1.00 89.81 165 LEU A N 1
ATOM 1290 C CA . LEU A 1 165 ? 9.407 5.031 -9.476 1.00 89.81 165 LEU A CA 1
ATOM 1291 C C . LEU A 1 165 ? 8.065 5.765 -9.436 1.00 89.81 165 LEU A C 1
ATOM 1293 O O . LEU A 1 165 ? 7.878 6.755 -8.727 1.00 89.81 165 LEU A O 1
ATOM 1297 N N . ILE A 1 166 ? 7.110 5.244 -10.199 1.00 88.94 166 ILE A N 1
ATOM 1298 C CA . ILE A 1 166 ? 5.752 5.763 -10.351 1.00 88.94 166 ILE A CA 1
ATOM 1299 C C . ILE A 1 166 ? 4.770 4.686 -9.907 1.00 88.94 166 ILE A C 1
ATOM 1301 O O . ILE A 1 166 ? 4.776 3.580 -10.440 1.00 88.94 166 ILE A O 1
ATOM 1305 N N . GLU A 1 167 ? 3.908 5.027 -8.957 1.00 86.88 167 GLU A N 1
ATOM 1306 C CA . GLU A 1 167 ? 2.759 4.213 -8.586 1.00 86.88 167 GLU A CA 1
ATOM 1307 C C . GLU A 1 167 ? 1.570 4.553 -9.485 1.00 86.88 167 GLU A C 1
ATOM 1309 O O . GLU A 1 167 ? 0.985 5.637 -9.405 1.00 86.88 167 GLU A O 1
ATOM 1314 N N . ASP A 1 168 ? 1.229 3.611 -10.360 1.00 78.38 168 ASP A N 1
ATOM 1315 C CA . ASP A 1 168 ? 0.218 3.775 -11.402 1.00 78.38 168 ASP A CA 1
ATOM 1316 C C . ASP A 1 168 ? -1.019 2.882 -11.222 1.00 78.38 168 ASP A C 1
ATOM 1318 O O . ASP A 1 168 ? -1.969 3.020 -11.993 1.00 78.38 168 ASP A O 1
ATOM 1322 N N . LEU A 1 169 ? -1.058 2.019 -10.198 1.00 76.56 169 LEU A N 1
ATOM 1323 C CA . LEU A 1 169 ? -2.240 1.203 -9.893 1.00 76.56 169 LEU A CA 1
ATOM 1324 C C . LEU A 1 169 ? -3.145 1.845 -8.844 1.00 76.56 169 LEU A C 1
ATOM 1326 O O . LEU A 1 169 ? -4.360 1.638 -8.854 1.00 76.56 169 LEU A O 1
ATOM 1330 N N . ILE A 1 170 ? -2.590 2.651 -7.938 1.00 79.31 170 ILE A N 1
ATOM 1331 C CA . ILE A 1 170 ? -3.404 3.346 -6.942 1.00 79.31 170 ILE A CA 1
ATOM 1332 C C . ILE A 1 170 ? -4.066 4.574 -7.578 1.00 79.31 170 ILE A C 1
ATOM 1334 O O . ILE A 1 170 ? -3.446 5.619 -7.738 1.00 79.31 170 ILE A O 1
ATOM 1338 N N . GLN A 1 171 ? -5.368 4.483 -7.856 1.00 72.62 171 GLN A N 1
ATOM 1339 C CA . GLN A 1 171 ? -6.147 5.598 -8.420 1.00 72.62 171 GLN A CA 1
ATOM 1340 C C . GLN A 1 171 ? -6.296 6.802 -7.472 1.00 72.62 171 GLN A C 1
ATOM 1342 O O . GLN A 1 171 ? -6.744 7.866 -7.893 1.00 72.62 171 GLN A O 1
ATOM 1347 N N . ALA A 1 172 ? -5.969 6.650 -6.184 1.00 78.75 172 ALA A N 1
ATOM 1348 C CA . ALA A 1 172 ? -6.033 7.743 -5.222 1.00 78.75 172 ALA A CA 1
ATOM 1349 C C . ALA A 1 172 ? -4.906 8.760 -5.503 1.00 78.75 172 ALA A C 1
ATOM 1351 O O . ALA A 1 172 ? -3.743 8.401 -5.296 1.00 78.75 172 ALA A O 1
ATOM 1352 N N . PRO A 1 173 ? -5.229 10.023 -5.866 1.00 79.62 173 PRO A N 1
ATOM 1353 C CA . PRO A 1 173 ? -4.254 11.026 -6.314 1.00 79.62 173 PRO A CA 1
ATOM 1354 C C . PRO A 1 173 ? -3.092 11.283 -5.362 1.00 79.62 173 PRO A C 1
ATOM 1356 O O . PRO A 1 173 ? -2.010 11.650 -5.800 1.00 79.62 173 PRO A O 1
ATOM 1359 N N . PHE A 1 174 ? -3.336 11.091 -4.064 1.00 86.75 174 PHE A N 1
ATOM 1360 C CA . PHE A 1 174 ? -2.334 11.239 -3.019 1.00 86.75 174 PHE A CA 1
ATOM 1361 C C . PHE A 1 174 ? -1.271 10.136 -3.075 1.00 86.75 174 PHE A C 1
ATOM 1363 O O . PHE A 1 174 ? -0.092 10.406 -2.893 1.00 86.75 174 PHE A O 1
ATOM 1370 N N . TRP A 1 175 ? -1.660 8.879 -3.296 1.00 88.31 175 TRP A N 1
ATOM 1371 C CA . TRP A 1 175 ? -0.725 7.749 -3.255 1.00 88.31 175 TRP A CA 1
ATOM 1372 C C . TRP A 1 175 ? -0.128 7.442 -4.629 1.00 88.31 175 TRP A C 1
ATOM 1374 O O . TRP A 1 175 ? 1.085 7.264 -4.724 1.00 88.31 175 TRP A O 1
ATOM 1384 N N . GLY A 1 176 ? -0.967 7.400 -5.666 1.00 85.94 176 GLY A N 1
ATOM 1385 C CA . GLY A 1 176 ? -0.548 7.291 -7.064 1.00 85.94 176 GLY A CA 1
ATOM 1386 C C . GLY A 1 176 ? -0.510 8.655 -7.748 1.00 85.94 176 GLY A C 1
ATOM 1387 O O . GLY A 1 176 ? -0.346 9.680 -7.093 1.00 85.94 176 GLY A O 1
ATOM 1388 N N . LEU A 1 177 ? -0.654 8.697 -9.071 1.00 82.44 177 LEU A N 1
ATOM 1389 C CA . LEU A 1 177 ? -0.616 9.955 -9.825 1.00 82.44 177 LEU A CA 1
ATOM 1390 C C . LEU A 1 177 ? -1.809 10.887 -9.511 1.00 82.44 177 LEU A C 1
ATOM 1392 O O . LEU A 1 177 ? -2.941 10.413 -9.405 1.00 82.44 177 LEU A O 1
ATOM 1396 N N . PRO A 1 178 ? -1.590 12.217 -9.437 1.00 85.56 178 PRO A N 1
ATOM 1397 C CA . PRO A 1 178 ? -0.378 12.936 -9.829 1.00 85.56 178 PRO A CA 1
ATOM 1398 C C . PRO A 1 178 ? 0.641 13.168 -8.701 1.00 85.56 178 PRO A C 1
ATOM 1400 O O . PRO A 1 178 ? 1.760 13.560 -9.013 1.00 85.56 178 PRO A O 1
ATOM 1403 N N . GLU A 1 179 ? 0.301 12.965 -7.423 1.00 87.94 179 GLU A N 1
ATOM 1404 C CA . GLU A 1 179 ? 1.229 13.282 -6.321 1.00 87.94 179 GLU A CA 1
ATOM 1405 C C . GLU A 1 179 ? 2.320 12.217 -6.150 1.00 87.94 179 GLU A C 1
ATOM 1407 O O . GLU A 1 179 ? 3.436 12.533 -5.746 1.00 87.94 179 GLU A O 1
ATOM 1412 N N . ASN A 1 180 ? 2.015 10.965 -6.500 1.00 91.12 180 ASN A N 1
ATOM 1413 C CA . ASN A 1 180 ? 2.934 9.830 -6.533 1.00 91.12 180 ASN A CA 1
ATOM 1414 C C . ASN A 1 180 ? 3.674 9.584 -5.204 1.00 91.12 180 ASN A C 1
ATOM 1416 O O . ASN A 1 180 ? 4.821 9.133 -5.202 1.00 91.12 180 ASN A O 1
ATOM 1420 N N . ASN A 1 181 ? 3.048 9.863 -4.052 1.00 93.44 181 ASN A N 1
ATOM 1421 C CA . ASN A 1 181 ? 3.733 9.718 -2.763 1.00 93.44 181 ASN A CA 1
ATOM 1422 C C . ASN A 1 181 ? 4.225 8.279 -2.521 1.00 93.44 181 ASN A C 1
ATOM 1424 O O . ASN A 1 181 ? 5.270 8.098 -1.902 1.00 93.44 181 ASN A O 1
ATOM 1428 N N . MET A 1 182 ? 3.534 7.259 -3.043 1.00 93.56 182 MET A N 1
ATOM 1429 C CA . MET A 1 182 ? 3.991 5.867 -2.952 1.00 93.56 182 MET A CA 1
ATOM 1430 C C . MET A 1 182 ? 5.273 5.628 -3.764 1.00 93.56 182 MET A C 1
ATOM 1432 O O . MET A 1 182 ? 6.237 5.071 -3.242 1.00 93.56 182 MET A O 1
ATOM 1436 N N . GLY A 1 183 ? 5.323 6.092 -5.018 1.00 92.31 183 GLY A N 1
ATOM 1437 C CA . GLY A 1 183 ? 6.526 5.997 -5.851 1.00 92.31 183 GLY A CA 1
ATOM 1438 C C . GLY A 1 183 ? 7.716 6.751 -5.248 1.00 92.31 183 GLY A C 1
ATOM 1439 O O . GLY A 1 183 ? 8.823 6.218 -5.190 1.00 92.31 183 GLY A O 1
ATOM 1440 N N . ILE A 1 184 ? 7.469 7.938 -4.680 1.00 92.56 184 ILE A N 1
ATOM 1441 C CA . ILE A 1 184 ? 8.479 8.730 -3.956 1.00 92.56 184 ILE A CA 1
ATOM 1442 C C . ILE A 1 184 ? 9.055 7.953 -2.763 1.00 92.56 184 ILE A C 1
ATOM 1444 O O . ILE A 1 184 ? 10.269 7.983 -2.540 1.00 92.56 184 ILE A O 1
ATOM 1448 N N . LEU A 1 185 ? 8.216 7.256 -1.987 1.00 94.12 185 LEU A N 1
ATOM 1449 C CA . LEU A 1 185 ? 8.681 6.433 -0.866 1.00 94.12 185 LEU A CA 1
ATOM 1450 C C . LEU A 1 185 ? 9.524 5.242 -1.342 1.00 94.12 185 LEU A C 1
ATOM 1452 O O . LEU A 1 185 ? 10.582 4.990 -0.764 1.00 94.12 185 LEU A O 1
ATOM 1456 N N . TRP A 1 186 ? 9.119 4.555 -2.414 1.00 93.94 186 TRP A N 1
ATOM 1457 C CA . TRP A 1 186 ? 9.920 3.478 -3.004 1.00 93.94 186 TRP A CA 1
ATOM 1458 C C . TRP A 1 186 ? 11.296 3.970 -3.462 1.00 93.94 186 TRP A C 1
ATOM 1460 O O . TRP A 1 186 ? 12.313 3.422 -3.033 1.00 93.94 186 TRP A O 1
ATOM 1470 N N . THR A 1 187 ? 11.343 5.049 -4.249 1.00 92.12 187 THR A N 1
ATOM 1471 C CA . THR A 1 187 ? 12.597 5.695 -4.672 1.00 92.12 187 THR A CA 1
ATOM 1472 C C . THR A 1 187 ? 13.470 6.063 -3.472 1.00 92.12 187 THR A C 1
ATOM 1474 O O . THR A 1 187 ? 14.676 5.813 -3.476 1.00 92.12 187 THR A O 1
ATOM 1477 N N . ARG A 1 188 ? 12.879 6.606 -2.399 1.00 90.38 188 ARG A N 1
ATOM 1478 C CA . ARG A 1 188 ? 13.619 6.940 -1.176 1.00 90.38 188 ARG A CA 1
ATOM 1479 C C . ARG A 1 188 ? 14.280 5.708 -0.558 1.00 90.38 188 ARG A C 1
ATOM 1481 O O . ARG A 1 188 ? 15.455 5.784 -0.203 1.00 90.38 188 ARG A O 1
ATOM 1488 N N . TYR A 1 189 ? 13.557 4.597 -0.414 1.00 90.25 189 TYR A N 1
ATOM 1489 C CA . TYR A 1 189 ? 14.127 3.366 0.141 1.00 90.25 189 TYR A CA 1
ATOM 1490 C C . TYR A 1 189 ? 15.195 2.761 -0.753 1.00 90.25 189 TYR A C 1
ATOM 1492 O O . TYR A 1 189 ? 16.248 2.387 -0.245 1.00 90.25 189 TYR A O 1
ATOM 1500 N N . ARG A 1 190 ? 14.974 2.732 -2.070 1.00 89.56 190 ARG A N 1
ATOM 1501 C CA . ARG A 1 190 ? 16.006 2.311 -3.016 1.00 89.56 190 ARG A CA 1
ATOM 1502 C C . ARG A 1 190 ? 17.287 3.110 -2.807 1.00 89.56 190 ARG A C 1
ATOM 1504 O O . ARG A 1 190 ? 18.343 2.516 -2.627 1.00 89.56 190 ARG A O 1
ATOM 1511 N N . ASN A 1 191 ? 17.185 4.438 -2.780 1.00 87.81 191 ASN A N 1
ATOM 1512 C CA . ASN A 1 191 ? 18.348 5.305 -2.629 1.00 87.81 191 ASN A CA 1
ATOM 1513 C C . ASN A 1 191 ? 19.084 5.020 -1.316 1.00 87.81 191 ASN A C 1
ATOM 1515 O O . ASN A 1 191 ? 20.292 4.808 -1.355 1.00 87.81 191 ASN A O 1
ATOM 1519 N N . LYS A 1 192 ? 18.350 4.900 -0.197 1.00 86.12 192 LYS A N 1
ATOM 1520 C CA . LYS A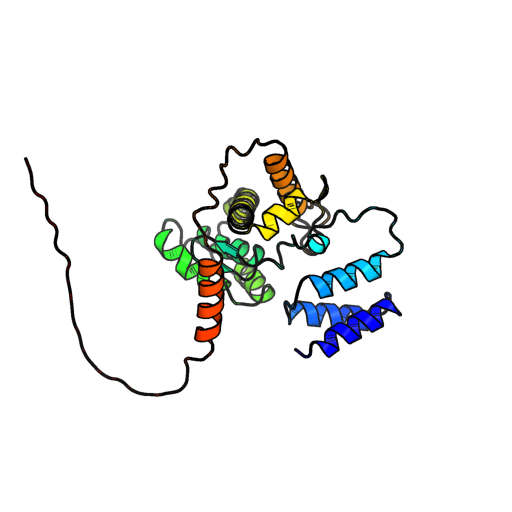 1 192 ? 18.903 4.508 1.113 1.00 86.12 192 LYS A CA 1
ATOM 1521 C C . LYS A 1 192 ? 19.644 3.161 1.066 1.00 86.12 192 LYS A C 1
ATOM 1523 O O . LYS A 1 192 ? 20.681 3.016 1.706 1.00 86.12 192 LYS A O 1
ATOM 1528 N N . ILE A 1 193 ? 19.115 2.180 0.330 1.00 84.62 193 ILE A N 1
ATOM 1529 C CA . ILE A 1 193 ? 19.746 0.864 0.160 1.00 84.62 193 ILE A CA 1
ATOM 1530 C C . ILE A 1 193 ? 21.017 0.991 -0.691 1.00 84.62 193 ILE A C 1
ATOM 1532 O O . ILE A 1 193 ? 22.067 0.488 -0.308 1.00 84.62 193 ILE A O 1
ATOM 1536 N N . THR A 1 194 ? 20.946 1.686 -1.829 1.00 84.31 194 THR A N 1
ATOM 1537 C CA . THR A 1 194 ? 22.074 1.820 -2.767 1.00 84.31 194 THR A CA 1
ATOM 1538 C C . THR A 1 194 ? 23.221 2.675 -2.233 1.00 84.31 194 THR A C 1
ATOM 1540 O O . THR A 1 194 ? 24.370 2.443 -2.605 1.00 84.31 194 THR A O 1
ATOM 1543 N N . SER A 1 195 ? 22.939 3.661 -1.374 1.00 80.38 195 SER A N 1
ATOM 1544 C CA . SER A 1 195 ? 23.961 4.535 -0.793 1.00 80.38 195 SER A CA 1
ATOM 1545 C C . SER A 1 195 ? 24.657 3.931 0.429 1.00 80.38 195 SER A C 1
ATOM 1547 O O . SER A 1 195 ? 25.575 4.556 0.953 1.00 80.38 195 SER A O 1
ATOM 1549 N N . ASN A 1 196 ? 24.253 2.735 0.884 1.00 64.31 196 ASN A N 1
ATOM 1550 C CA . ASN A 1 196 ? 24.639 2.172 2.184 1.00 64.31 196 ASN A CA 1
ATOM 1551 C C . ASN A 1 196 ? 24.365 3.128 3.371 1.00 64.31 196 ASN A C 1
ATOM 1553 O O . ASN A 1 196 ? 24.965 2.973 4.431 1.00 64.31 196 ASN A O 1
ATOM 1557 N N . ASP A 1 197 ? 23.450 4.099 3.225 1.00 61.34 197 ASP A N 1
ATOM 1558 C CA . ASP A 1 197 ? 23.014 4.971 4.335 1.00 61.34 197 ASP A CA 1
ATOM 1559 C C . ASP A 1 197 ? 22.087 4.244 5.321 1.00 61.34 197 ASP A C 1
ATOM 1561 O O . ASP A 1 197 ? 21.750 4.769 6.384 1.00 61.34 197 ASP A O 1
ATOM 1565 N N . LEU A 1 198 ? 21.654 3.029 4.984 1.00 58.41 198 LEU A N 1
ATOM 1566 C CA . LEU A 1 198 ? 21.090 2.100 5.949 1.00 58.41 198 LEU A CA 1
ATOM 1567 C C . LEU A 1 198 ? 22.241 1.355 6.624 1.00 58.41 198 LEU A C 1
ATOM 1569 O O . LEU A 1 198 ? 22.799 0.423 6.050 1.00 58.41 198 LEU A O 1
ATOM 1573 N N . ASP A 1 199 ? 22.558 1.746 7.859 1.00 45.50 199 ASP A N 1
ATOM 1574 C CA . ASP A 1 199 ? 23.416 0.983 8.775 1.00 45.50 199 ASP A CA 1
ATOM 1575 C C . ASP A 1 199 ? 22.672 -0.292 9.222 1.00 45.50 199 ASP A C 1
ATOM 1577 O O . ASP A 1 199 ? 22.234 -0.445 10.361 1.00 45.50 199 ASP A O 1
ATOM 1581 N N . MET A 1 200 ? 22.403 -1.176 8.261 1.00 48.94 200 MET A N 1
ATOM 1582 C CA . MET A 1 200 ? 21.691 -2.430 8.444 1.00 48.94 200 MET A CA 1
ATOM 1583 C C . MET A 1 200 ? 22.555 -3.561 7.915 1.00 48.94 200 MET A C 1
ATOM 1585 O O . MET A 1 200 ? 22.645 -3.826 6.717 1.00 48.94 200 MET A O 1
ATOM 1589 N N . THR A 1 201 ? 23.176 -4.264 8.854 1.00 41.34 201 THR A N 1
ATOM 1590 C CA . THR A 1 201 ? 23.661 -5.615 8.614 1.00 41.34 201 THR A CA 1
ATOM 1591 C C . THR A 1 201 ? 22.435 -6.496 8.404 1.00 41.34 201 THR A C 1
ATOM 1593 O O . THR A 1 201 ? 21.677 -6.761 9.330 1.00 41.34 201 THR A O 1
ATOM 1596 N N . TRP A 1 202 ? 22.200 -6.912 7.161 1.00 41.84 202 TRP A N 1
ATOM 1597 C CA . TRP A 1 202 ? 21.269 -7.996 6.871 1.00 41.84 202 TRP A CA 1
ATOM 1598 C C . TRP A 1 202 ? 21.785 -9.245 7.600 1.00 41.84 202 TRP A C 1
ATOM 1600 O O . TRP A 1 202 ? 22.751 -9.869 7.156 1.00 41.84 202 TRP A O 1
ATOM 1610 N N . THR A 1 203 ? 21.213 -9.578 8.759 1.00 40.81 203 THR A N 1
ATOM 1611 C CA . THR A 1 203 ? 21.469 -10.860 9.412 1.00 40.81 203 THR A CA 1
ATOM 1612 C C . THR A 1 203 ? 20.671 -11.903 8.652 1.00 40.81 203 THR A C 1
ATOM 1614 O O . THR A 1 203 ? 19.492 -12.134 8.898 1.00 40.81 203 THR A O 1
ATOM 1617 N N . ALA A 1 204 ? 21.343 -12.529 7.689 1.00 42.81 204 ALA A N 1
ATOM 1618 C CA . ALA A 1 204 ? 20.870 -13.688 6.935 1.00 42.81 204 ALA A CA 1
ATOM 1619 C C . ALA A 1 204 ? 20.259 -14.804 7.804 1.00 42.81 204 ALA A C 1
ATOM 1621 O O . ALA A 1 204 ? 19.565 -15.675 7.288 1.00 42.81 204 ALA A O 1
ATOM 1622 N N . ASP A 1 205 ? 20.573 -14.794 9.100 1.00 42.47 205 ASP A N 1
ATOM 1623 C CA . ASP A 1 205 ? 20.423 -15.912 10.018 1.00 42.47 205 ASP A CA 1
ATOM 1624 C C . ASP A 1 205 ? 19.044 -16.029 10.681 1.00 42.47 205 ASP A C 1
ATOM 1626 O O . ASP A 1 205 ? 18.782 -17.062 11.291 1.00 42.47 205 ASP A O 1
ATOM 1630 N N . ASP A 1 206 ? 18.146 -15.042 10.572 1.00 45.03 206 ASP A N 1
ATOM 1631 C CA . ASP A 1 206 ? 16.921 -15.082 11.387 1.00 45.03 206 ASP A CA 1
ATOM 1632 C C . ASP A 1 206 ? 15.717 -15.772 10.733 1.00 45.03 206 ASP A C 1
ATOM 1634 O O . ASP A 1 206 ? 14.785 -16.124 11.454 1.00 45.03 206 ASP A O 1
ATOM 1638 N N . TRP A 1 207 ? 15.688 -15.987 9.413 1.00 43.56 207 TRP A N 1
ATOM 1639 C CA . TRP A 1 207 ? 14.562 -16.669 8.755 1.00 43.56 207 TRP A CA 1
ATOM 1640 C C . TRP A 1 207 ? 15.072 -17.696 7.751 1.00 43.56 207 TRP A C 1
ATOM 1642 O O . TRP A 1 207 ? 15.514 -17.366 6.647 1.00 43.56 207 TRP A O 1
ATOM 1652 N N . THR A 1 208 ? 14.987 -18.969 8.131 1.00 46.66 208 THR A N 1
ATOM 1653 C CA . THR A 1 208 ? 15.211 -20.056 7.183 1.00 46.66 208 THR A CA 1
ATOM 1654 C C . THR A 1 208 ? 14.038 -20.112 6.202 1.00 46.66 208 THR A C 1
ATOM 1656 O O . THR A 1 208 ? 12.901 -19.783 6.542 1.00 46.66 208 THR A O 1
ATOM 1659 N N . THR A 1 209 ? 14.280 -20.551 4.965 1.00 44.44 209 THR A N 1
ATOM 1660 C CA . THR A 1 209 ? 13.225 -20.817 3.967 1.00 44.44 209 THR A CA 1
ATOM 1661 C C . THR A 1 209 ? 12.111 -21.718 4.531 1.00 44.44 209 THR A C 1
ATOM 1663 O O . THR A 1 209 ? 10.957 -21.624 4.110 1.00 44.44 209 THR A O 1
ATOM 1666 N N . ASP A 1 210 ? 12.443 -22.537 5.531 1.00 42.09 210 ASP A N 1
ATOM 1667 C CA . ASP A 1 210 ? 11.523 -23.417 6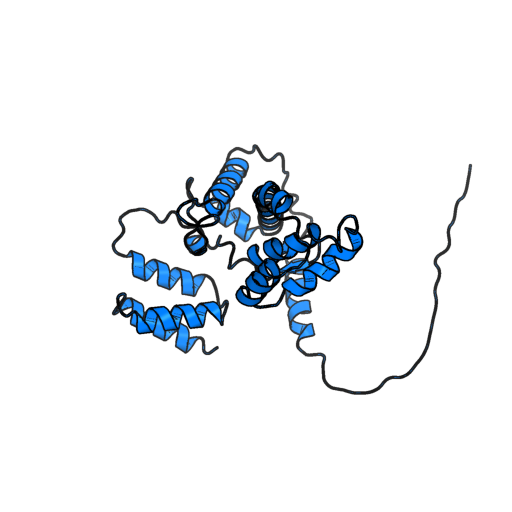.244 1.00 42.09 210 ASP A CA 1
ATOM 1668 C C . ASP A 1 210 ? 10.530 -22.648 7.134 1.00 42.09 210 ASP A C 1
ATOM 1670 O O . ASP A 1 210 ? 9.373 -23.054 7.227 1.00 42.09 210 ASP A O 1
ATOM 1674 N N . ASP A 1 211 ? 10.896 -21.498 7.710 1.00 47.75 211 ASP A N 1
ATOM 1675 C CA . ASP A 1 211 ? 9.981 -20.666 8.510 1.00 47.75 211 ASP A CA 1
ATOM 1676 C C . ASP A 1 211 ? 8.901 -20.018 7.630 1.00 47.75 211 ASP A C 1
ATOM 1678 O O . ASP A 1 211 ? 7.713 -20.033 7.963 1.00 47.75 211 ASP A O 1
ATOM 1682 N N . PHE A 1 212 ? 9.281 -19.538 6.442 1.00 38.19 212 PHE A N 1
ATOM 1683 C CA . PHE A 1 212 ? 8.343 -18.989 5.459 1.00 38.19 212 PHE A CA 1
ATOM 1684 C C . PHE A 1 212 ? 7.404 -20.066 4.883 1.00 38.19 212 PHE A C 1
ATOM 1686 O O . PHE A 1 212 ? 6.196 -19.839 4.753 1.00 38.19 212 PHE A O 1
ATOM 1693 N N . MET A 1 213 ? 7.928 -21.264 4.595 1.00 39.50 213 MET A N 1
ATOM 1694 C CA . MET A 1 213 ? 7.124 -22.390 4.103 1.00 39.50 213 MET A CA 1
ATOM 1695 C C . MET A 1 213 ? 6.209 -22.976 5.187 1.00 39.50 213 MET A C 1
ATOM 1697 O O . MET A 1 213 ? 5.065 -23.325 4.892 1.00 39.50 213 MET A O 1
ATOM 1701 N N . ASN A 1 214 ? 6.636 -23.005 6.451 1.00 44.09 214 ASN A N 1
ATOM 1702 C CA . ASN A 1 214 ? 5.778 -23.401 7.571 1.00 44.09 214 ASN A CA 1
ATOM 1703 C C . ASN A 1 214 ? 4.628 -22.402 7.789 1.00 44.09 214 ASN A C 1
ATOM 1705 O O . ASN A 1 214 ? 3.501 -22.812 8.071 1.00 44.09 214 ASN A O 1
ATOM 1709 N N . VAL A 1 215 ? 4.861 -21.105 7.560 1.00 40.84 215 VAL A N 1
ATOM 1710 C CA . VAL A 1 215 ? 3.814 -20.064 7.588 1.00 40.84 215 VAL A CA 1
ATOM 1711 C C . VAL A 1 215 ? 2.836 -20.183 6.405 1.00 40.84 215 VAL A C 1
ATOM 1713 O O . VAL A 1 215 ? 1.643 -19.902 6.559 1.00 40.84 215 VAL A O 1
ATOM 1716 N N . LEU A 1 216 ? 3.296 -20.619 5.229 1.00 32.31 216 LEU A N 1
ATOM 1717 C CA . LEU A 1 216 ? 2.440 -20.921 4.069 1.00 32.31 216 LEU A CA 1
ATOM 1718 C C . LEU A 1 216 ? 1.606 -22.200 4.266 1.00 32.31 216 LEU A C 1
ATOM 1720 O O . LEU A 1 216 ? 0.429 -22.231 3.897 1.00 32.31 216 LEU A O 1
ATOM 1724 N N . THR A 1 217 ? 2.184 -23.223 4.897 1.00 37.94 217 THR A N 1
ATOM 1725 C CA . THR A 1 217 ? 1.525 -24.518 5.145 1.00 37.94 217 THR A CA 1
ATOM 1726 C C . THR A 1 217 ? 0.485 -24.413 6.271 1.00 37.94 217 THR A C 1
ATOM 1728 O O . THR A 1 217 ? -0.649 -24.860 6.122 1.00 37.94 217 THR A O 1
ATOM 1731 N N . ALA A 1 218 ? 0.781 -23.680 7.351 1.00 38.91 218 ALA A N 1
ATOM 1732 C CA . ALA A 1 218 ? -0.201 -23.421 8.411 1.00 38.91 218 ALA A CA 1
ATOM 1733 C C . ALA A 1 218 ? -1.411 -22.592 7.926 1.00 38.91 218 ALA A C 1
ATOM 1735 O O . ALA A 1 218 ? -2.524 -22.741 8.434 1.00 38.91 218 ALA A O 1
ATOM 1736 N N . ALA A 1 219 ? -1.217 -21.728 6.922 1.00 35.12 219 ALA A N 1
ATOM 1737 C CA . ALA A 1 219 ? -2.301 -20.952 6.321 1.00 35.12 219 ALA A CA 1
ATOM 1738 C C . ALA A 1 219 ? -3.234 -21.808 5.444 1.00 35.12 219 ALA A C 1
ATOM 1740 O O . ALA A 1 219 ? -4.421 -21.499 5.343 1.00 35.12 219 ALA A O 1
ATOM 1741 N N . THR A 1 220 ? -2.724 -22.888 4.846 1.00 35.12 220 THR A N 1
ATOM 1742 C CA . THR A 1 220 ? -3.507 -23.806 4.006 1.00 35.12 220 THR A CA 1
ATOM 1743 C C . THR A 1 220 ? -4.252 -24.856 4.837 1.00 35.12 220 THR A C 1
ATOM 1745 O O . THR A 1 220 ? -5.423 -25.113 4.552 1.00 35.12 220 THR A O 1
ATOM 1748 N N . ASP A 1 221 ? -3.679 -25.333 5.946 1.00 33.94 221 ASP A N 1
ATOM 1749 C CA . ASP A 1 221 ? -4.348 -26.294 6.844 1.00 33.94 221 ASP A CA 1
ATOM 1750 C C . ASP A 1 221 ? -5.528 -25.694 7.635 1.00 33.94 221 ASP A C 1
ATOM 1752 O O . ASP A 1 221 ? -6.479 -26.400 7.976 1.00 33.94 221 ASP A O 1
ATOM 1756 N N . SER A 1 222 ? -5.551 -24.373 7.862 1.00 36.91 222 SER A N 1
ATOM 1757 C CA . SER A 1 222 ? -6.694 -23.711 8.521 1.00 36.91 222 SER A CA 1
ATOM 1758 C C . SER A 1 222 ? -7.973 -23.661 7.666 1.00 36.91 222 SER A C 1
ATOM 1760 O O . SER A 1 222 ? -9.048 -23.360 8.179 1.00 36.91 222 SER A O 1
ATOM 1762 N N . SER A 1 223 ? -7.880 -23.997 6.372 1.00 36.00 223 SER A N 1
ATOM 1763 C CA . SER A 1 223 ? -9.020 -24.050 5.444 1.00 36.00 223 SER A CA 1
ATOM 1764 C C . SER A 1 223 ? -9.740 -25.408 5.404 1.00 36.00 223 SER A C 1
ATOM 1766 O O . SER A 1 223 ? -10.676 -25.583 4.622 1.00 36.00 223 SER A O 1
ATOM 1768 N N . HIS A 1 224 ? -9.332 -26.374 6.240 1.00 37.62 224 HIS A N 1
ATOM 1769 C CA . HIS A 1 224 ? -9.930 -27.717 6.314 1.00 37.62 224 HIS A CA 1
ATOM 1770 C C . HIS A 1 224 ? -10.443 -28.130 7.701 1.00 37.62 224 HIS A C 1
ATOM 1772 O O . HIS A 1 224 ? -10.881 -29.265 7.877 1.00 37.62 224 HIS A O 1
ATOM 1778 N N . ALA A 1 225 ? -10.476 -27.218 8.672 1.00 36.16 225 ALA A N 1
ATOM 1779 C CA . ALA A 1 225 ? -11.029 -27.496 9.995 1.00 36.16 225 ALA A CA 1
ATOM 1780 C C . ALA A 1 225 ? -12.374 -26.787 10.213 1.00 36.16 225 ALA A C 1
ATOM 1782 O O . ALA A 1 225 ? -12.462 -25.873 11.025 1.00 36.16 225 ALA A O 1
ATOM 1783 N N . ASP A 1 226 ? -13.421 -27.225 9.506 1.00 39.47 226 ASP A N 1
ATOM 1784 C CA . ASP A 1 226 ? -14.774 -27.206 10.078 1.00 39.47 226 ASP A CA 1
ATOM 1785 C C . ASP A 1 226 ? -15.670 -28.287 9.450 1.00 39.47 226 ASP A C 1
ATOM 1787 O O . ASP A 1 226 ? -16.268 -28.103 8.390 1.00 39.47 226 ASP A O 1
ATOM 1791 N N . ALA A 1 227 ? -15.715 -29.447 10.107 1.00 34.56 227 ALA A N 1
ATOM 1792 C CA . ALA A 1 227 ? -16.849 -30.366 10.086 1.00 34.56 227 ALA A CA 1
ATOM 1793 C C . ALA A 1 227 ? -16.680 -31.396 11.216 1.00 34.56 227 ALA A C 1
ATOM 1795 O O . ALA A 1 227 ? -15.966 -32.384 11.051 1.00 34.56 227 ALA A O 1
ATOM 1796 N N . GLY A 1 228 ? -17.360 -31.192 12.349 1.00 28.89 228 GLY A N 1
ATOM 1797 C CA . GLY A 1 228 ? -17.674 -32.295 13.266 1.00 28.89 228 GLY A CA 1
ATOM 1798 C C . GLY A 1 228 ? -17.654 -31.962 14.755 1.00 28.89 228 GLY A C 1
ATOM 1799 O O . GLY A 1 228 ? -16.597 -31.961 15.372 1.00 28.89 228 GLY A O 1
ATOM 1800 N N . ASP A 1 229 ? -18.855 -31.722 15.277 1.00 33.94 229 ASP A N 1
ATOM 1801 C CA . ASP A 1 229 ? -19.408 -32.052 16.601 1.00 33.94 229 ASP A CA 1
ATOM 1802 C C . ASP A 1 229 ? -18.517 -32.549 17.764 1.00 33.94 229 ASP A C 1
ATOM 1804 O O . ASP A 1 229 ? -17.687 -33.447 17.643 1.00 33.94 229 ASP A O 1
ATOM 1808 N N . ASP A 1 230 ? -18.913 -32.050 18.943 1.00 39.28 230 ASP A N 1
ATOM 1809 C CA . ASP A 1 230 ? -18.820 -32.629 20.289 1.00 39.28 230 ASP A CA 1
ATOM 1810 C C . ASP A 1 230 ? -17.442 -32.945 20.899 1.00 39.28 230 ASP A C 1
ATOM 1812 O O . ASP A 1 230 ? -16.904 -34.041 20.753 1.00 39.28 230 ASP A O 1
ATOM 1816 N N . PHE A 1 231 ? -16.991 -32.087 21.832 1.00 29.27 231 PHE A N 1
ATOM 1817 C CA . PHE A 1 231 ? -16.438 -32.613 23.089 1.00 29.27 231 PHE A CA 1
ATOM 1818 C C . PHE A 1 231 ? -16.536 -31.648 24.284 1.00 29.27 231 PHE A C 1
ATOM 1820 O O . PHE A 1 231 ? -15.912 -30.589 24.352 1.00 29.27 231 PHE A O 1
ATOM 1827 N N . VAL A 1 232 ? -17.300 -32.088 25.281 1.00 33.56 232 VAL A N 1
ATOM 1828 C CA . VAL A 1 232 ? -17.357 -31.574 26.651 1.00 33.56 232 VAL A CA 1
ATOM 1829 C C . VAL A 1 232 ? -16.103 -32.009 27.418 1.00 33.56 232 VAL A C 1
ATOM 1831 O O . VAL A 1 232 ? -15.809 -33.197 27.476 1.00 33.56 232 VAL A O 1
ATOM 1834 N N . GLY A 1 233 ? -15.457 -31.090 28.147 1.00 27.47 233 GLY A N 1
ATOM 1835 C CA . GLY A 1 233 ? -14.843 -31.449 29.432 1.00 27.47 233 GLY A CA 1
ATOM 1836 C C . GLY A 1 233 ? -13.390 -31.039 29.704 1.00 27.47 233 GLY A C 1
ATOM 1837 O O . GLY A 1 233 ? -12.443 -31.658 29.243 1.00 27.47 233 GLY A O 1
ATOM 1838 N N . ASN A 1 234 ? -13.284 -30.157 30.701 1.00 27.92 234 ASN A N 1
ATOM 1839 C CA . ASN A 1 234 ? -12.443 -30.300 31.897 1.00 27.92 234 ASN A CA 1
ATOM 1840 C C . ASN A 1 234 ? -10.987 -29.771 31.900 1.00 27.92 234 ASN A C 1
ATOM 1842 O O . ASN A 1 234 ? -10.049 -30.368 31.389 1.00 27.92 234 ASN A O 1
ATOM 1846 N N . ALA A 1 235 ? -10.839 -28.661 32.632 1.00 32.28 235 ALA A N 1
ATOM 1847 C CA . ALA A 1 235 ? -9.747 -28.242 33.516 1.00 32.28 235 ALA A CA 1
ATOM 1848 C C . ALA A 1 235 ? -8.363 -28.929 33.432 1.00 32.28 235 ALA A C 1
ATOM 1850 O O . ALA A 1 235 ? -8.222 -30.098 33.786 1.00 32.28 235 ALA A O 1
ATOM 1851 N N . ARG A 1 236 ? -7.301 -28.107 33.342 1.00 27.45 236 ARG A N 1
ATOM 1852 C CA . ARG A 1 236 ? -6.341 -27.969 34.462 1.00 27.45 236 ARG A CA 1
ATOM 1853 C C . ARG A 1 236 ? -5.368 -26.792 34.334 1.00 27.45 236 ARG A C 1
ATOM 1855 O O . ARG A 1 236 ? -4.571 -26.681 33.416 1.00 27.45 236 ARG A O 1
ATOM 1862 N N . SER A 1 237 ? -5.410 -25.995 35.394 1.00 34.38 237 SER A N 1
ATOM 1863 C CA . SER A 1 237 ? -4.414 -25.052 35.898 1.00 34.38 237 SER A CA 1
ATOM 1864 C C . SER A 1 237 ? -2.979 -25.597 35.913 1.00 34.38 237 SER A C 1
ATOM 1866 O O . SER A 1 237 ? -2.750 -26.683 36.448 1.00 34.38 237 SER A O 1
ATOM 1868 N N . LYS A 1 238 ? -2.008 -24.784 35.472 1.00 31.28 238 LYS A N 1
ATOM 1869 C CA . LYS A 1 238 ? -0.647 -24.756 36.034 1.00 31.28 238 LYS A CA 1
ATOM 1870 C C . LYS A 1 238 ? -0.104 -23.324 36.061 1.00 31.28 238 LYS A C 1
ATOM 1872 O O . LYS A 1 238 ? 0.312 -22.767 35.056 1.00 31.28 238 LYS A O 1
ATOM 1877 N N . ARG A 1 239 ? -0.098 -22.764 37.274 1.00 34.59 239 ARG A N 1
ATOM 1878 C CA . ARG A 1 239 ? 0.749 -21.643 37.705 1.00 34.59 239 ARG A CA 1
ATOM 1879 C C . ARG A 1 239 ? 2.224 -22.027 37.555 1.00 34.59 239 ARG A C 1
ATOM 1881 O O . ARG A 1 239 ? 2.608 -23.087 38.049 1.00 34.59 239 ARG A O 1
ATOM 1888 N N . LEU A 1 240 ? 3.050 -21.130 37.024 1.00 32.91 240 LEU A N 1
ATOM 1889 C CA . LEU A 1 240 ? 4.494 -21.140 37.265 1.00 32.91 240 LEU A CA 1
ATOM 1890 C C . LEU A 1 240 ? 4.853 -20.001 38.222 1.00 32.91 240 LEU A C 1
ATOM 1892 O O . LEU A 1 240 ? 4.448 -18.853 38.058 1.00 32.91 240 LEU A O 1
ATOM 1896 N N . ARG A 1 241 ? 5.518 -20.403 39.307 1.00 33.38 241 ARG A N 1
ATOM 1897 C CA . ARG A 1 241 ? 5.909 -19.601 40.463 1.00 33.38 241 ARG A CA 1
ATOM 1898 C C . ARG A 1 241 ? 7.188 -18.817 40.179 1.00 33.38 241 ARG A C 1
ATOM 1900 O O . ARG A 1 241 ? 8.135 -19.344 39.614 1.00 33.38 241 ARG A O 1
ATOM 1907 N N . SER A 1 242 ? 7.191 -17.609 40.730 1.00 34.91 242 SER A N 1
ATOM 1908 C CA . SER A 1 242 ? 8.337 -16.852 41.235 1.00 34.91 242 SER A CA 1
ATOM 1909 C C . SER A 1 242 ? 9.400 -17.718 41.927 1.00 34.91 242 SER A C 1
ATOM 1911 O O . SER A 1 242 ? 9.076 -18.539 42.790 1.00 34.91 242 SER A O 1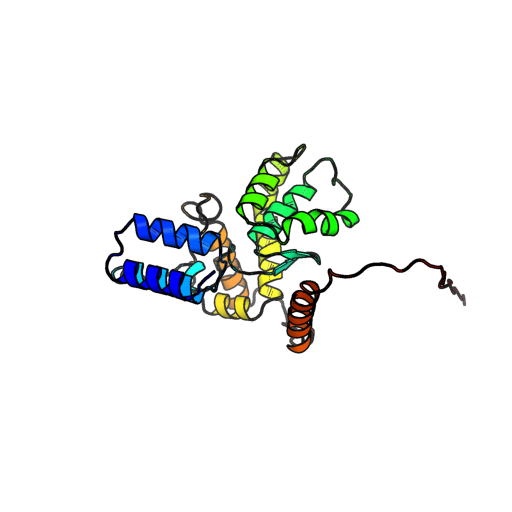
ATOM 1913 N N . SER A 1 243 ? 10.665 -17.420 41.634 1.00 37.09 243 SER A N 1
ATOM 1914 C CA . SER A 1 243 ? 11.783 -17.622 42.555 1.00 37.09 243 SER A CA 1
ATOM 1915 C C . SER A 1 243 ? 12.730 -16.422 42.483 1.00 37.09 243 SER A C 1
ATOM 1917 O O . SER A 1 243 ? 13.572 -16.316 41.597 1.00 37.09 243 SER A O 1
ATOM 1919 N N . ARG A 1 244 ? 12.556 -15.513 43.450 1.00 36.28 244 ARG A N 1
ATOM 1920 C CA . ARG A 1 244 ? 13.619 -14.670 44.013 1.00 36.28 244 ARG A CA 1
ATOM 1921 C C . ARG A 1 244 ? 14.569 -15.567 44.810 1.00 36.28 244 ARG A C 1
ATOM 1923 O O . ARG A 1 244 ? 14.098 -16.349 45.633 1.00 36.28 244 ARG A O 1
ATOM 1930 N N . SER A 1 245 ? 15.868 -15.343 44.680 1.00 40.47 245 SER A N 1
ATOM 1931 C CA . SER A 1 245 ? 16.845 -15.677 45.719 1.00 40.47 245 SER A CA 1
ATOM 1932 C C . SER A 1 245 ? 17.907 -14.587 45.757 1.00 40.47 245 SER A C 1
ATOM 1934 O O . SER A 1 245 ? 18.602 -14.347 44.776 1.00 40.47 245 SER A O 1
ATOM 1936 N N . SER A 1 246 ? 17.945 -13.901 46.894 1.00 50.69 246 SER A N 1
ATOM 1937 C CA . SER A 1 246 ? 18.952 -12.932 47.303 1.00 50.69 246 SER A CA 1
ATOM 1938 C C . SER A 1 246 ? 20.247 -13.641 47.693 1.00 50.69 246 SER A C 1
ATOM 1940 O O . SER A 1 246 ? 20.186 -14.627 48.426 1.00 50.69 246 SER A O 1
ATOM 1942 N N . GLN A 1 247 ? 21.380 -13.080 47.281 1.00 49.16 247 GLN A N 1
ATOM 1943 C CA . GLN A 1 247 ? 22.519 -12.727 48.133 1.00 49.16 247 GLN A CA 1
ATOM 1944 C C . GLN A 1 247 ? 23.297 -11.606 47.447 1.00 49.16 247 GLN A C 1
ATOM 1946 O O . GLN A 1 247 ? 23.372 -11.642 46.200 1.00 49.16 247 GLN A O 1
#

pLDDT: mean 71.66, std 21.07, range [27.45, 96.25]

Foldseek 3Di:
DPPVVLVVLLVVCLVPVPPVVSVVVNVVVCLVDLPDLVSVLSSVVSVCPPPPDDDQECSNLVNAQQNDWAQDPNETARGLLLLLLLCQVCQAPVCPVPPVCSRVSSNVSHPDRSVVSVVCSVPDPRGPVVVCVVCSLVSSLNSVVRRCLVDVSSVVSLLPHDLFHAHDPPPPCCCGPPVVSVRVSSSVVNVCVVVVVPPDDNPPPDDDPVNVVVVVVVVVVVVPPDDDDDDDDDDDDDDDDDDDDDD